Protein AF-A0A397HKH3-F1 (afdb_monomer)

Nearest PDB structures (foldseek):
  7vpn-assembly2_B  TM=7.985E-01  e=5.272E-09  Coprinopsis cinerea okayama7#130
  8jkk-assembly3_G  TM=8.071E-01  e=1.211E-08  Coprinopsis cinerea okayama7#130
  7vpn-assembly1_A  TM=7.657E-01  e=7.991E-09  Coprinopsis cinerea okayama7#130
  7w5p-assembly1_H  TM=8.106E-01  e=3.974E-08  Coprinopsis cinerea
  8jkk-assembly4_J  TM=7.998E-01  e=6.024E-08  Coprinopsis cinerea okayama7#130

pLDDT: mean 76.97, std 22.95, range [31.47, 98.31]

Secondary structure (DSSP, 8-state):
---GGG--HHHHHHSEEEEEEE-SSSSS-EE-TTTTTTT-GGGHHHHHHHHHHHHHHHHHHHHHHHHH-HHHHHHHHT----TTS--TTTT-SEEEEEES--PPSB--TTB-TTS-EEEEEEEE-SB--EEEGGGTEEE---TT--EEE-TTTS-BEEPPBSSS-EEEEEEEE-BGGGS---S--------THHHHHHHGGGTTTTSS-----S--GGG-------TTHHHHHHHTT--

Solvent-accessible surface area (backbone atoms only — not comparable to full-atom values): 14105 Å² total; per-residue (Å²): 142,82,64,75,80,74,55,52,76,53,35,77,74,63,33,37,46,55,36,31,40,43,52,89,91,44,99,58,52,37,53,26,58,58,61,66,21,71,88,34,75,86,42,33,66,58,45,54,51,49,48,60,66,40,30,67,57,26,52,54,53,46,47,51,37,40,77,77,36,46,71,54,35,52,55,36,58,66,60,79,59,66,91,66,35,72,61,61,41,65,48,37,48,26,38,37,43,35,48,70,62,70,44,68,80,43,56,44,74,60,35,24,76,88,45,62,29,40,38,34,38,36,69,55,66,42,60,40,30,39,36,28,74,91,71,76,42,76,43,85,59,46,62,89,44,77,52,73,44,42,42,38,80,42,47,32,30,38,42,63,61,79,48,98,47,49,39,36,34,42,34,38,38,51,50,38,73,78,74,63,68,92,72,84,76,89,86,75,92,62,78,64,67,66,64,48,65,76,57,49,88,55,77,71,83,62,87,66,75,79,81,78,87,63,92,59,72,89,79,51,82,74,76,76,81,60,78,65,54,66,64,51,59,62,57,71,74,76,112

Mean predicted aligned error: 12.85 Å

Radius of gyration: 21.3 Å; Cα contacts (8 Å, |Δi|>4): 339; chains: 1; bounding box: 45×38×84 Å

Organism: NCBI:txid1348612

Foldseek 3Di:
DDDVLQADPCCVPFQKDKFFWDPVPHPAIATDCLLVVVSHPVNNVVSVVVLQVCLVVLVVVLVVCCVPPVVLSVVLQPQDRDPRIDDSNRSFRMKMKGKQGFDDWDAPQQFAQPAKKKKAKDWDFAFFWKDFVVVRDTHDHDHPDIDIDRSHPTGITTDHTPDPIIIMMMIGTDGNSSVDPVPDDDDDPPPPPPVCVVVVVCVPVPPDPDCPVDDDPVNDPPPPPCVVVVVVVVVVVPD

Structure (mmCIF, N/CA/C/O backbone):
data_AF-A0A397HKH3-F1
#
_entry.id   AF-A0A397HKH3-F1
#
loop_
_atom_site.group_PDB
_atom_site.id
_atom_site.type_symbol
_atom_site.label_atom_id
_atom_site.label_alt_id
_atom_site.label_comp_id
_atom_site.label_asym_id
_atom_site.label_entity_id
_atom_site.label_seq_id
_atom_site.pdbx_PDB_ins_code
_atom_site.Cartn_x
_atom_site.Cartn_y
_atom_site.Cartn_z
_atom_site.occupancy
_atom_site.B_iso_or_equiv
_atom_site.auth_seq_id
_atom_site.auth_comp_id
_atom_site.auth_asym_id
_atom_site.auth_atom_id
_atom_site.pdbx_PDB_model_num
ATOM 1 N N . MET A 1 1 ? 9.584 -2.979 22.340 1.00 41.03 1 MET A N 1
ATOM 2 C CA . MET A 1 1 ? 10.533 -2.872 21.207 1.00 41.03 1 MET A CA 1
ATOM 3 C C . MET A 1 1 ? 10.560 -1.430 20.714 1.00 41.03 1 MET A C 1
ATOM 5 O O . MET A 1 1 ? 9.647 -1.009 20.023 1.00 41.03 1 MET A O 1
ATOM 9 N N . SER A 1 2 ? 11.543 -0.635 21.134 1.00 47.00 2 SER A N 1
ATOM 10 C CA . SER A 1 2 ? 11.693 0.765 20.710 1.00 47.00 2 SER A CA 1
ATOM 11 C C . SER A 1 2 ? 13.180 1.090 20.627 1.00 47.00 2 SER A C 1
ATOM 13 O O . SER A 1 2 ? 13.694 1.894 21.404 1.00 47.00 2 SER A O 1
ATOM 15 N N . ASP A 1 3 ? 13.882 0.440 19.705 1.00 57.44 3 ASP A N 1
ATOM 16 C CA . ASP A 1 3 ? 15.218 0.902 19.365 1.00 57.44 3 ASP A CA 1
ATOM 17 C C . ASP A 1 3 ? 15.083 2.046 18.355 1.00 57.44 3 ASP A C 1
ATOM 19 O O . ASP A 1 3 ? 14.600 1.856 17.235 1.00 57.44 3 ASP A O 1
ATOM 23 N N . LYS A 1 4 ? 15.442 3.266 18.771 1.00 60.66 4 LYS A N 1
ATOM 24 C CA . LYS A 1 4 ? 15.411 4.448 17.893 1.00 60.66 4 LYS A CA 1
ATOM 25 C C . LYS A 1 4 ? 16.298 4.246 16.660 1.00 60.66 4 LYS A C 1
ATOM 27 O O . LYS A 1 4 ? 16.041 4.881 15.643 1.00 60.66 4 LYS A O 1
ATOM 32 N N . ALA A 1 5 ? 17.282 3.346 16.732 1.00 61.53 5 ALA A N 1
ATOM 33 C CA . ALA A 1 5 ? 18.167 3.018 15.622 1.00 61.53 5 ALA A CA 1
ATOM 34 C C . ALA A 1 5 ? 17.450 2.352 14.432 1.00 61.53 5 ALA A C 1
ATOM 36 O O . ALA A 1 5 ? 17.982 2.367 13.326 1.00 61.53 5 ALA A O 1
ATOM 37 N N . HIS A 1 6 ? 16.266 1.766 14.636 1.00 66.62 6 HIS A N 1
ATOM 38 C CA . HIS A 1 6 ? 15.537 1.009 13.608 1.00 66.62 6 HIS A CA 1
ATOM 39 C C . HIS A 1 6 ? 14.470 1.835 12.874 1.00 66.62 6 HIS A C 1
ATOM 41 O O . HIS A 1 6 ? 13.759 1.304 12.031 1.00 66.62 6 HIS A O 1
ATOM 47 N N . LYS A 1 7 ? 14.308 3.118 13.217 1.00 68.25 7 LYS A N 1
ATOM 48 C CA . LYS A 1 7 ? 13.280 3.986 12.634 1.00 68.25 7 LYS A CA 1
ATOM 49 C C . LYS A 1 7 ? 13.902 4.881 11.571 1.00 68.25 7 LYS A C 1
ATOM 51 O O . LYS A 1 7 ? 14.828 5.642 11.860 1.00 68.25 7 LYS A O 1
ATOM 56 N N . SER A 1 8 ? 13.353 4.846 10.360 1.00 66.56 8 SER A N 1
ATOM 57 C CA . SER A 1 8 ? 13.700 5.825 9.329 1.00 66.56 8 SER A CA 1
ATOM 58 C C . SER A 1 8 ? 13.289 7.250 9.751 1.00 66.56 8 SER A C 1
ATOM 60 O O . SER A 1 8 ? 12.410 7.452 10.595 1.00 66.56 8 SER A O 1
ATOM 62 N N . LYS A 1 9 ? 13.904 8.281 9.151 1.00 67.06 9 LYS A N 1
ATOM 63 C CA . LYS A 1 9 ? 13.493 9.683 9.383 1.00 67.06 9 LYS A CA 1
ATOM 64 C C . LYS A 1 9 ? 12.017 9.908 9.024 1.00 67.06 9 LYS A C 1
ATOM 66 O O . LYS A 1 9 ? 11.336 10.671 9.707 1.00 67.06 9 LYS A O 1
ATOM 71 N N . ASP A 1 10 ? 11.533 9.207 8.000 1.00 63.00 10 ASP A N 1
ATOM 72 C CA . ASP A 1 10 ? 10.143 9.263 7.549 1.00 63.00 10 ASP A CA 1
ATOM 73 C C . ASP A 1 10 ? 9.189 8.596 8.544 1.00 63.00 10 ASP A C 1
ATOM 75 O O . ASP A 1 10 ? 8.136 9.167 8.836 1.00 63.00 10 ASP A O 1
ATOM 79 N N . PHE A 1 11 ? 9.586 7.479 9.169 1.00 70.62 11 PHE A N 1
ATOM 80 C CA . PHE A 1 11 ? 8.824 6.877 10.266 1.00 70.62 11 PHE A CA 1
ATOM 81 C C . PHE A 1 11 ? 8.615 7.875 11.412 1.00 70.62 11 PHE A C 1
ATOM 83 O O . PHE A 1 11 ? 7.504 8.023 11.921 1.00 70.62 11 PHE A O 1
ATOM 90 N N . CYS A 1 12 ? 9.670 8.594 11.803 1.00 61.47 12 CYS A N 1
ATOM 91 C CA . CYS A 1 12 ? 9.608 9.566 12.897 1.00 61.47 12 CYS A CA 1
ATOM 92 C C . CYS A 1 12 ? 8.689 10.760 12.604 1.00 61.47 12 CYS A C 1
ATOM 94 O O . CYS A 1 12 ? 8.221 11.397 13.544 1.00 61.47 12 CYS A O 1
ATOM 96 N N . LYS A 1 13 ? 8.443 11.075 11.327 1.00 65.94 13 LYS A N 1
ATOM 97 C CA . LYS A 1 13 ? 7.628 12.224 10.919 1.00 65.94 13 LYS A CA 1
ATOM 98 C C . LYS A 1 13 ? 6.187 11.846 10.585 1.00 65.94 13 LYS A C 1
ATOM 100 O O . LYS A 1 13 ? 5.275 12.595 10.914 1.00 65.94 13 LYS A O 1
ATOM 105 N N . ASN A 1 14 ? 5.999 10.711 9.918 1.00 75.12 14 ASN A N 1
ATOM 106 C CA . ASN A 1 14 ? 4.746 10.368 9.246 1.00 75.12 14 ASN A CA 1
ATOM 107 C C . ASN A 1 14 ? 4.202 8.987 9.645 1.00 75.12 14 ASN A C 1
ATOM 109 O O . ASN A 1 14 ? 3.158 8.589 9.139 1.00 75.12 14 ASN A O 1
ATOM 113 N N . SER A 1 15 ? 4.910 8.235 10.497 1.00 85.69 15 SER A N 1
ATOM 114 C CA . SER A 1 15 ? 4.524 6.876 10.910 1.00 85.69 15 SER A CA 1
ATOM 115 C C . SER A 1 15 ? 4.242 5.931 9.731 1.00 85.69 15 SER A C 1
ATOM 117 O O . SER A 1 15 ? 3.385 5.051 9.811 1.00 85.69 15 SER A O 1
ATOM 119 N N . VAL A 1 16 ? 4.978 6.113 8.633 1.00 90.19 16 VAL A N 1
ATOM 120 C CA . VAL A 1 16 ? 4.906 5.297 7.418 1.00 90.19 16 VAL A CA 1
ATOM 121 C C . VAL A 1 16 ? 6.305 4.948 6.936 1.00 90.19 16 VAL A C 1
ATOM 123 O O . VAL A 1 16 ? 7.236 5.748 7.041 1.00 90.19 16 VAL A O 1
ATOM 126 N N . GLU A 1 17 ? 6.433 3.749 6.382 1.00 91.75 17 GLU A N 1
ATOM 127 C CA . GLU A 1 17 ? 7.637 3.272 5.721 1.00 91.75 17 GLU A CA 1
ATOM 128 C C . GLU A 1 17 ? 7.331 2.754 4.320 1.00 91.75 17 GLU A C 1
ATOM 130 O O . GLU A 1 17 ? 6.350 2.050 4.100 1.00 91.75 17 GLU A O 1
ATOM 135 N N . HIS A 1 18 ? 8.187 3.103 3.363 1.00 93.06 18 HIS A N 1
ATOM 136 C CA . HIS A 1 18 ? 7.968 2.850 1.942 1.00 93.06 18 HIS A CA 1
ATOM 137 C C . HIS A 1 18 ? 8.995 1.865 1.397 1.00 93.06 18 HIS A C 1
ATOM 139 O O . HIS A 1 18 ? 10.194 2.154 1.414 1.00 93.06 18 HIS A O 1
ATOM 145 N N . PHE A 1 19 ? 8.542 0.737 0.854 1.00 93.88 19 PHE A N 1
ATOM 146 C CA . PHE A 1 19 ? 9.406 -0.325 0.336 1.00 93.88 19 PHE A CA 1
ATOM 147 C C . PHE A 1 19 ? 9.154 -0.591 -1.152 1.00 93.88 19 PHE A C 1
ATOM 149 O O . PHE A 1 19 ? 8.065 -0.342 -1.664 1.00 93.88 19 PHE A O 1
ATOM 156 N N . GLY A 1 20 ? 10.162 -1.123 -1.842 1.00 93.00 20 GLY A N 1
ATOM 157 C CA . GLY A 1 20 ? 10.123 -1.491 -3.251 1.00 93.00 20 GLY A CA 1
ATOM 158 C C . GLY A 1 20 ? 10.802 -0.497 -4.196 1.00 93.00 20 GLY A C 1
ATOM 159 O O . GLY A 1 20 ? 11.718 0.242 -3.819 1.00 93.00 20 GLY A O 1
ATOM 160 N N . ALA A 1 21 ? 10.361 -0.532 -5.451 1.00 92.12 21 ALA A N 1
ATOM 161 C CA . ALA A 1 21 ? 10.914 0.221 -6.568 1.00 92.12 21 ALA A CA 1
ATOM 162 C C . ALA A 1 21 ? 10.114 1.502 -6.825 1.00 92.12 21 ALA A C 1
ATOM 164 O O . ALA A 1 21 ? 8.904 1.454 -7.008 1.00 92.12 21 ALA A O 1
ATOM 165 N N . TYR A 1 22 ? 10.787 2.643 -6.935 1.00 89.94 22 TYR A N 1
ATOM 166 C CA . TYR A 1 22 ? 10.189 3.940 -7.253 1.00 89.94 22 TYR A CA 1
ATOM 167 C C . TYR A 1 22 ? 10.808 4.515 -8.528 1.00 89.94 22 TYR A C 1
ATOM 169 O O . TYR A 1 22 ? 11.935 4.195 -8.877 1.00 89.94 22 TYR A O 1
ATOM 177 N N . ARG A 1 23 ? 10.087 5.397 -9.226 1.00 86.31 23 ARG A N 1
ATOM 178 C CA . ARG A 1 23 ? 10.585 6.111 -10.424 1.00 86.31 23 ARG A CA 1
ATOM 179 C C . ARG A 1 23 ? 10.283 7.615 -10.378 1.00 86.31 23 ARG A C 1
ATOM 181 O O . ARG A 1 23 ? 10.334 8.310 -11.377 1.00 86.31 23 ARG A O 1
ATOM 188 N N . ARG A 1 24 ? 9.912 8.146 -9.208 1.00 77.19 24 ARG A N 1
ATOM 189 C CA . ARG A 1 24 ? 9.334 9.498 -9.094 1.00 77.19 24 ARG A CA 1
ATOM 190 C C . ARG A 1 24 ? 10.302 10.624 -9.476 1.00 77.19 24 ARG A C 1
ATOM 192 O O . ARG A 1 24 ? 9.858 11.634 -10.008 1.00 77.19 24 ARG A O 1
ATOM 199 N N . PHE A 1 25 ? 11.587 10.470 -9.169 1.00 75.44 25 PHE A N 1
ATOM 200 C CA . PHE A 1 25 ? 12.582 11.544 -9.287 1.00 75.44 25 PHE A CA 1
ATOM 201 C C . PHE A 1 25 ? 13.638 11.291 -10.366 1.00 75.44 25 PHE A C 1
ATOM 203 O O . PHE A 1 25 ? 14.535 12.108 -10.552 1.00 75.44 25 PHE A O 1
ATOM 210 N N . THR A 1 26 ? 13.560 10.159 -11.062 1.00 73.56 26 THR A N 1
ATOM 211 C CA . THR A 1 26 ? 14.605 9.680 -11.969 1.00 73.56 26 THR A CA 1
ATOM 212 C C . THR A 1 26 ? 13.977 9.007 -13.184 1.00 73.56 26 THR A C 1
ATOM 214 O O . THR A 1 26 ? 12.907 8.407 -13.102 1.00 73.56 26 THR A O 1
ATOM 217 N N . SER A 1 27 ? 14.663 9.066 -14.327 1.00 73.19 27 SER A N 1
ATOM 218 C CA . SER A 1 27 ? 14.241 8.361 -15.546 1.00 73.19 27 SER A CA 1
ATOM 219 C C . SER A 1 27 ? 14.263 6.837 -15.378 1.00 73.19 27 SER A C 1
ATOM 221 O O . SER A 1 27 ? 13.439 6.139 -15.977 1.00 73.19 27 SER A O 1
ATOM 223 N N . LEU A 1 28 ? 15.166 6.336 -14.529 1.00 80.12 28 LEU A N 1
ATOM 224 C CA . LEU A 1 28 ? 15.329 4.925 -14.191 1.00 80.12 28 LEU A CA 1
ATOM 225 C C . LEU A 1 28 ? 14.688 4.595 -12.836 1.00 80.12 28 LEU A C 1
ATOM 227 O O . LEU A 1 28 ? 14.798 5.403 -11.914 1.00 80.12 28 LEU A O 1
ATOM 231 N N . PRO A 1 29 ? 14.058 3.420 -12.674 1.00 85.44 29 PRO A N 1
ATOM 232 C CA . PRO A 1 29 ? 13.613 2.950 -11.368 1.00 85.44 29 PRO A CA 1
ATOM 233 C C . PRO A 1 29 ? 14.770 2.827 -10.364 1.00 85.44 29 PRO A C 1
ATOM 235 O O . PRO A 1 29 ? 15.875 2.426 -10.725 1.00 85.44 29 PRO A O 1
ATOM 238 N N . TYR A 1 30 ? 14.502 3.142 -9.100 1.00 86.94 30 TYR A N 1
ATOM 239 C CA . TYR A 1 30 ? 15.434 3.036 -7.981 1.00 86.94 30 TYR A CA 1
ATOM 240 C C . TYR A 1 30 ? 14.781 2.335 -6.789 1.00 86.94 30 TYR A C 1
ATOM 242 O O . TYR A 1 30 ? 13.566 2.389 -6.592 1.00 86.94 30 TYR A O 1
ATOM 250 N N . THR A 1 31 ? 15.602 1.687 -5.970 1.00 90.31 31 THR A N 1
ATOM 251 C CA . THR A 1 31 ? 15.166 1.047 -4.725 1.00 90.31 31 THR A CA 1
ATOM 252 C C . THR A 1 31 ? 14.953 2.100 -3.636 1.00 90.31 31 THR A C 1
ATOM 254 O O . THR A 1 31 ? 15.778 3.001 -3.479 1.00 90.31 31 THR A O 1
ATOM 257 N N . SER A 1 32 ? 13.858 2.011 -2.873 1.00 90.38 32 SER A N 1
ATOM 258 C CA . SER A 1 32 ? 13.601 2.953 -1.778 1.00 90.38 32 SER A CA 1
ATOM 259 C C . SER A 1 32 ? 14.681 2.884 -0.688 1.00 90.38 32 SER A C 1
ATOM 261 O O . SER A 1 32 ? 15.272 1.830 -0.441 1.00 90.38 32 SER A O 1
ATOM 263 N N . ALA A 1 33 ? 14.897 3.996 0.020 1.00 89.75 33 ALA A N 1
ATOM 264 C CA . ALA A 1 33 ? 15.860 4.068 1.123 1.00 89.75 33 ALA A CA 1
ATOM 265 C C . ALA A 1 33 ? 15.576 3.035 2.231 1.00 89.75 33 ALA A C 1
ATOM 267 O O . ALA A 1 33 ? 16.511 2.473 2.804 1.00 89.75 33 ALA A O 1
ATOM 268 N N . ASN A 1 34 ? 14.298 2.748 2.507 1.00 90.50 34 ASN A N 1
ATOM 269 C CA . ASN A 1 34 ? 13.915 1.768 3.525 1.00 90.50 34 ASN A CA 1
ATOM 270 C C . ASN A 1 34 ? 14.207 0.341 3.052 1.00 90.50 34 ASN A C 1
ATOM 272 O O . ASN A 1 34 ? 14.739 -0.443 3.824 1.00 90.50 34 ASN A O 1
ATOM 276 N N . THR A 1 35 ? 13.962 0.030 1.774 1.00 91.12 35 THR A N 1
ATOM 277 C CA . THR A 1 35 ? 14.310 -1.280 1.186 1.00 91.12 35 THR A CA 1
ATOM 278 C C . THR A 1 35 ? 15.813 -1.509 1.170 1.00 91.12 35 THR A C 1
ATOM 280 O O . THR A 1 35 ? 16.276 -2.597 1.481 1.00 91.12 35 THR A O 1
ATOM 283 N N . ALA A 1 36 ? 16.592 -0.481 0.831 1.00 89.62 36 ALA A N 1
ATOM 284 C CA . ALA A 1 36 ? 18.049 -0.565 0.829 1.00 89.62 36 ALA A CA 1
ATOM 285 C C . ALA A 1 36 ? 18.659 -0.527 2.244 1.00 89.62 36 ALA A C 1
ATOM 287 O O . ALA A 1 36 ? 19.875 -0.657 2.382 1.00 89.62 36 ALA A O 1
ATOM 288 N N . SER A 1 37 ? 17.849 -0.288 3.285 1.00 87.31 37 SER A N 1
ATOM 289 C CA . SER A 1 37 ? 18.305 0.022 4.645 1.00 87.31 37 SER A CA 1
ATOM 290 C C . SER A 1 37 ? 19.396 1.104 4.674 1.00 87.31 37 SER A C 1
ATOM 292 O O . SER A 1 37 ? 20.310 1.077 5.499 1.00 87.31 37 SER A O 1
ATOM 294 N N . SER A 1 38 ? 19.325 2.083 3.762 1.00 82.25 38 SER A N 1
ATOM 295 C CA . SER A 1 38 ? 20.422 3.035 3.522 1.00 82.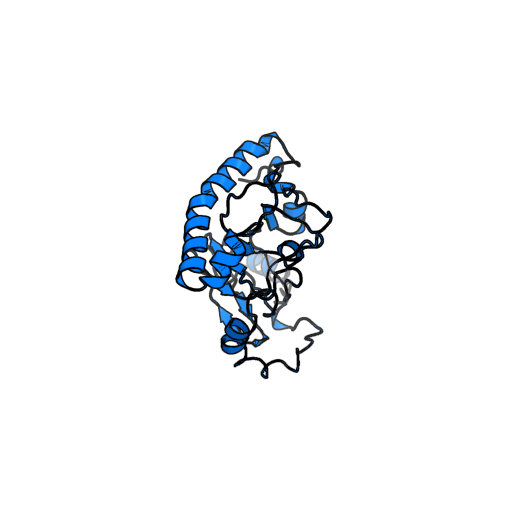25 38 SER A CA 1
ATOM 296 C C . SER A 1 38 ? 20.664 3.991 4.692 1.00 82.25 38 SER A C 1
ATOM 298 O O . SER A 1 38 ? 21.696 4.651 4.755 1.00 82.25 38 SER A O 1
ATOM 300 N N . HIS A 1 39 ? 19.708 4.082 5.616 1.00 77.50 39 HIS A N 1
ATOM 301 C CA . HIS A 1 39 ? 19.797 4.901 6.819 1.00 77.50 39 HIS A CA 1
ATOM 302 C C . HIS A 1 39 ? 20.502 4.185 7.984 1.00 77.50 39 HIS A C 1
ATOM 304 O O . HIS A 1 39 ? 20.975 4.862 8.895 1.00 77.50 39 HIS A O 1
ATOM 310 N N . ASN A 1 40 ? 20.572 2.847 7.973 1.00 82.25 40 ASN A N 1
ATOM 311 C CA . ASN A 1 40 ? 21.249 2.054 8.998 1.00 82.25 40 ASN A CA 1
ATOM 312 C C . ASN A 1 40 ? 21.621 0.658 8.460 1.00 82.25 40 ASN A C 1
ATOM 314 O O . ASN A 1 40 ? 20.762 -0.207 8.297 1.00 82.25 40 ASN A O 1
ATOM 318 N N . LEU A 1 41 ? 22.915 0.407 8.240 1.00 83.31 41 LEU A N 1
ATOM 319 C CA . LEU A 1 41 ? 23.398 -0.888 7.745 1.00 83.31 41 LEU A CA 1
ATOM 320 C C . LEU A 1 41 ? 23.179 -2.036 8.741 1.00 83.31 41 LEU A C 1
ATOM 322 O O . LEU A 1 41 ? 22.914 -3.156 8.313 1.00 83.31 41 LEU A O 1
ATOM 326 N N . ASN A 1 42 ? 23.208 -1.768 10.050 1.00 85.94 42 ASN A N 1
ATOM 327 C CA . ASN A 1 42 ? 22.931 -2.787 11.070 1.00 85.94 42 ASN A CA 1
ATOM 328 C C . ASN A 1 42 ? 21.455 -3.211 11.065 1.00 85.94 42 ASN A C 1
ATOM 330 O O . ASN A 1 42 ? 21.128 -4.316 11.486 1.00 85.94 42 ASN A O 1
ATOM 334 N N . HIS A 1 43 ? 20.567 -2.353 10.552 1.00 85.56 43 HIS A N 1
ATOM 335 C CA . HIS A 1 43 ? 19.142 -2.644 10.411 1.00 85.56 43 HIS A CA 1
ATOM 336 C C . HIS A 1 43 ? 18.821 -3.494 9.167 1.00 85.56 43 HIS A C 1
ATOM 338 O O . HIS A 1 43 ? 17.705 -3.996 9.028 1.00 85.56 43 HIS A O 1
ATOM 344 N N . ARG A 1 44 ? 19.801 -3.719 8.279 1.00 89.50 44 ARG A N 1
ATOM 345 C CA . ARG A 1 44 ? 19.593 -4.426 7.010 1.00 89.50 44 ARG A CA 1
ATOM 346 C C . ARG A 1 44 ? 19.031 -5.831 7.198 1.00 89.50 44 ARG A C 1
ATOM 348 O O . ARG A 1 44 ? 18.104 -6.198 6.492 1.00 89.50 44 ARG A O 1
ATOM 355 N N . SER A 1 45 ? 19.519 -6.584 8.183 1.00 90.94 45 SER A N 1
ATOM 356 C CA . SER A 1 45 ? 19.000 -7.928 8.471 1.00 90.94 45 SER A CA 1
ATOM 357 C C . SER A 1 45 ? 17.527 -7.909 8.894 1.00 90.94 45 SER A C 1
ATOM 359 O O . SER A 1 45 ? 16.767 -8.798 8.520 1.00 90.94 45 SER A O 1
ATOM 361 N N . CYS A 1 46 ? 17.089 -6.882 9.630 1.00 90.81 46 CYS A N 1
ATOM 362 C CA . CYS A 1 46 ? 15.684 -6.701 9.986 1.00 90.81 46 CYS A CA 1
ATOM 363 C C . CYS A 1 46 ? 14.827 -6.403 8.751 1.00 90.81 46 CYS A C 1
ATOM 365 O O . CYS A 1 46 ? 13.760 -6.996 8.605 1.00 90.81 46 CYS A O 1
ATOM 367 N N . VAL A 1 47 ? 15.302 -5.523 7.863 1.00 91.50 47 VAL A N 1
ATOM 368 C CA . VAL A 1 47 ? 14.623 -5.208 6.597 1.00 91.50 47 VAL A CA 1
ATOM 369 C C . VAL A 1 47 ? 14.536 -6.448 5.710 1.00 91.50 47 VAL A C 1
ATOM 371 O O . VAL A 1 47 ? 13.452 -6.774 5.238 1.00 91.50 47 VAL A O 1
ATOM 374 N N . ASP A 1 48 ? 15.633 -7.183 5.536 1.00 92.88 48 ASP A N 1
ATOM 375 C CA . ASP A 1 48 ? 15.665 -8.404 4.727 1.00 92.88 48 ASP A CA 1
ATOM 376 C C . ASP A 1 48 ? 14.685 -9.455 5.283 1.00 92.88 48 ASP A C 1
ATOM 378 O O . ASP A 1 48 ? 13.897 -10.037 4.535 1.00 92.88 48 ASP A O 1
ATOM 382 N N . ASN A 1 49 ? 14.649 -9.641 6.608 1.00 94.50 49 ASN A N 1
ATOM 383 C CA . ASN A 1 49 ? 13.692 -10.535 7.266 1.00 94.50 49 ASN A CA 1
ATOM 384 C C . ASN A 1 49 ? 12.239 -10.087 7.075 1.00 94.50 49 ASN A C 1
ATOM 386 O O . ASN A 1 49 ? 11.371 -10.928 6.831 1.00 94.50 49 ASN A O 1
ATOM 390 N N . LEU A 1 50 ? 11.962 -8.782 7.157 1.00 93.69 50 LEU A N 1
ATOM 391 C CA . LEU A 1 50 ? 10.639 -8.226 6.883 1.00 93.69 50 LEU A CA 1
ATOM 392 C C . LEU A 1 50 ? 10.224 -8.504 5.434 1.00 93.69 50 LEU A C 1
ATOM 394 O O . LEU A 1 50 ? 9.159 -9.071 5.209 1.00 93.69 50 LEU A O 1
ATOM 398 N N . LEU A 1 51 ? 11.069 -8.163 4.458 1.00 94.44 51 LEU A N 1
ATOM 399 C CA . LEU A 1 51 ? 10.783 -8.371 3.036 1.00 94.44 51 LEU A CA 1
ATOM 400 C C . LEU A 1 51 ? 10.541 -9.850 2.719 1.00 94.44 51 LEU A C 1
ATOM 402 O O . LEU A 1 51 ? 9.565 -10.169 2.043 1.00 94.44 51 LEU A O 1
ATOM 406 N N . ASN A 1 52 ? 11.360 -10.752 3.268 1.00 94.88 52 ASN A N 1
ATOM 407 C CA . ASN A 1 52 ? 11.175 -12.197 3.124 1.00 94.88 52 ASN A CA 1
ATOM 408 C C . ASN A 1 52 ? 9.855 -12.673 3.750 1.00 94.88 52 ASN A C 1
ATOM 410 O O . ASN A 1 52 ? 9.131 -13.465 3.147 1.00 94.88 52 ASN A O 1
ATOM 414 N N . SER A 1 53 ? 9.497 -12.149 4.924 1.00 94.31 53 SER A N 1
ATOM 415 C CA . SER A 1 53 ? 8.242 -12.487 5.613 1.00 94.31 53 SER A CA 1
ATOM 416 C C . SER A 1 53 ? 7.000 -11.960 4.888 1.00 94.31 53 SER A C 1
ATOM 418 O O . SER A 1 53 ? 5.905 -12.488 5.072 1.00 94.31 53 SER A O 1
ATOM 420 N N . LEU A 1 54 ? 7.151 -10.937 4.043 1.00 95.12 54 LEU A N 1
ATOM 421 C CA . LEU A 1 54 ? 6.071 -10.377 3.233 1.00 95.12 54 LEU A CA 1
ATOM 422 C C . LEU A 1 54 ? 5.825 -11.145 1.932 1.00 95.12 54 LEU A C 1
ATOM 424 O O . LEU A 1 54 ? 4.760 -10.973 1.337 1.00 95.12 54 LEU A O 1
ATOM 428 N N . VAL A 1 55 ? 6.747 -12.009 1.494 1.00 95.81 55 VAL A N 1
ATOM 429 C CA . VAL A 1 55 ? 6.592 -12.785 0.251 1.00 95.81 55 VAL A CA 1
ATOM 430 C C . VAL A 1 55 ? 5.330 -13.664 0.271 1.00 95.81 55 VAL A C 1
ATOM 432 O O . VAL A 1 55 ? 4.546 -13.572 -0.676 1.00 95.81 55 VAL A O 1
ATOM 435 N N . PRO A 1 56 ? 5.036 -14.465 1.320 1.00 95.56 56 PRO A N 1
ATOM 436 C CA . PRO A 1 56 ? 3.812 -15.268 1.353 1.00 95.56 56 PRO A CA 1
ATOM 437 C C . PRO A 1 56 ? 2.538 -14.419 1.281 1.00 95.56 56 PRO A C 1
ATOM 439 O O . PRO A 1 56 ? 1.621 -14.750 0.532 1.00 95.56 56 PRO A O 1
ATOM 442 N N . LEU A 1 57 ? 2.492 -13.297 2.007 1.00 94.31 57 LEU A N 1
ATOM 443 C CA . LEU A 1 57 ? 1.357 -12.372 1.971 1.00 94.31 57 LEU A CA 1
ATOM 444 C C . LEU A 1 57 ? 1.186 -11.756 0.578 1.00 94.31 57 LEU A C 1
ATOM 446 O O . LEU A 1 57 ? 0.077 -11.709 0.051 1.00 94.31 57 LEU A O 1
ATOM 450 N N . SER A 1 58 ? 2.295 -11.350 -0.039 1.00 96.56 58 SER A N 1
ATOM 451 C CA . SER A 1 58 ? 2.321 -10.809 -1.397 1.00 96.56 58 SER A CA 1
ATOM 452 C C . SER A 1 58 ? 1.790 -11.826 -2.405 1.00 96.56 58 SER A C 1
ATOM 454 O O . SER A 1 58 ? 1.010 -11.472 -3.281 1.00 96.56 58 SER A O 1
ATOM 456 N N . ASN A 1 59 ? 2.133 -13.107 -2.257 1.00 96.25 59 ASN A N 1
ATOM 457 C CA . ASN A 1 59 ? 1.609 -14.168 -3.118 1.00 96.25 59 ASN A CA 1
ATOM 458 C C . ASN A 1 59 ? 0.082 -14.298 -3.018 1.00 96.25 59 ASN A C 1
ATOM 460 O O . ASN A 1 59 ? -0.573 -14.448 -4.050 1.00 96.25 59 ASN A O 1
ATOM 464 N N . TYR A 1 60 ? -0.500 -14.176 -1.820 1.00 95.56 60 TYR A N 1
ATOM 465 C CA . TYR A 1 60 ? -1.959 -14.165 -1.654 1.00 95.56 60 TYR A CA 1
ATOM 466 C C . TYR A 1 60 ? -2.616 -12.948 -2.310 1.00 95.56 60 TYR A C 1
ATOM 468 O O . TYR A 1 60 ? -3.623 -13.101 -3.000 1.00 95.56 60 TYR A O 1
ATOM 476 N N . VAL A 1 61 ? -2.037 -11.754 -2.153 1.00 96.31 61 VAL A N 1
ATOM 477 C CA . VAL A 1 61 ? -2.533 -10.532 -2.814 1.00 96.31 61 VAL A CA 1
ATOM 478 C C . VAL A 1 61 ? -2.457 -10.670 -4.332 1.00 96.31 61 VAL A C 1
ATOM 480 O O . VAL A 1 61 ? -3.414 -10.365 -5.041 1.00 96.31 61 VAL A O 1
ATOM 483 N N . ASN A 1 62 ? -1.343 -11.187 -4.843 1.00 96.75 62 ASN A N 1
ATOM 484 C CA . ASN A 1 62 ? -1.138 -11.392 -6.271 1.00 96.75 62 ASN A CA 1
ATOM 485 C C . ASN A 1 62 ? -2.130 -12.408 -6.833 1.00 96.75 62 ASN A C 1
ATOM 487 O O . ASN A 1 62 ? -2.674 -12.180 -7.910 1.00 96.75 62 ASN A O 1
ATOM 491 N N . LYS A 1 63 ? -2.406 -13.488 -6.092 1.00 96.44 63 LYS A N 1
ATOM 492 C CA . LYS A 1 63 ? -3.436 -14.466 -6.448 1.00 96.44 63 LYS A CA 1
ATOM 493 C C . LYS A 1 63 ? -4.835 -13.849 -6.436 1.00 96.44 63 LYS A C 1
ATOM 495 O O . LYS A 1 63 ? -5.585 -14.068 -7.376 1.00 96.44 63 LYS A O 1
ATOM 500 N N . PHE A 1 64 ? -5.168 -13.029 -5.441 1.00 95.25 64 PHE A N 1
ATOM 501 C CA . PHE A 1 64 ? -6.430 -12.285 -5.429 1.00 95.25 64 PHE A CA 1
ATOM 502 C C . PHE A 1 64 ? -6.576 -11.405 -6.684 1.00 95.25 64 PHE A C 1
ATOM 504 O O . PHE A 1 64 ? -7.590 -11.467 -7.374 1.00 95.25 64 PHE A O 1
ATOM 511 N N . ILE A 1 65 ? -5.545 -10.636 -7.045 1.00 95.75 65 ILE A N 1
ATOM 512 C CA . ILE A 1 65 ? -5.573 -9.822 -8.268 1.00 95.75 65 ILE A CA 1
ATOM 513 C C . ILE A 1 65 ? -5.640 -10.699 -9.526 1.00 95.75 65 ILE A C 1
ATOM 515 O O . ILE A 1 65 ? -6.337 -10.344 -10.468 1.00 95.75 65 ILE A O 1
ATOM 519 N N . GLN A 1 66 ? -4.982 -11.858 -9.547 1.00 96.25 66 GLN A N 1
ATOM 520 C CA . GLN A 1 66 ? -5.072 -12.809 -10.656 1.00 96.25 66 GLN A CA 1
ATOM 521 C C . GLN A 1 66 ? -6.491 -13.355 -10.843 1.00 96.25 66 GLN A C 1
ATOM 523 O O . GLN A 1 66 ? -6.999 -13.348 -11.963 1.00 96.25 66 GLN A O 1
ATOM 528 N N . ASP A 1 67 ? -7.114 -13.811 -9.757 1.00 95.56 67 ASP A N 1
ATOM 529 C CA . ASP A 1 67 ? -8.399 -14.508 -9.779 1.00 95.56 67 ASP A CA 1
ATOM 530 C C . ASP A 1 67 ? -9.559 -13.550 -10.116 1.00 95.56 67 ASP A C 1
ATOM 532 O O . ASP A 1 67 ? -10.478 -13.933 -10.837 1.00 95.56 67 ASP A O 1
ATOM 536 N N . TYR A 1 68 ? -9.509 -12.295 -9.642 1.00 94.25 68 TYR A N 1
ATOM 537 C CA . TYR A 1 68 ? -10.605 -11.324 -9.804 1.00 94.25 68 TYR A CA 1
ATOM 538 C C . TYR A 1 68 ? -10.327 -10.210 -10.826 1.00 94.25 68 TYR A C 1
ATOM 540 O O . TYR A 1 68 ? -11.262 -9.613 -11.356 1.00 94.25 68 TYR A O 1
ATOM 548 N N . TYR A 1 69 ? -9.057 -9.927 -11.131 1.00 93.56 69 TYR A N 1
ATOM 549 C CA . TYR A 1 69 ? -8.631 -8.817 -11.991 1.00 93.56 69 TYR A CA 1
ATOM 550 C C . TYR A 1 69 ? -7.529 -9.254 -12.973 1.00 93.56 69 TYR A C 1
ATOM 552 O O . TYR A 1 69 ? -6.495 -8.595 -13.108 1.00 93.56 69 TYR A O 1
ATOM 560 N N . GLY A 1 70 ? -7.744 -10.365 -13.688 1.00 91.56 70 GLY A N 1
ATOM 561 C CA . GLY A 1 70 ? -6.731 -11.008 -14.540 1.00 91.56 70 GLY A CA 1
ATOM 562 C C . GLY A 1 70 ? -6.005 -10.073 -15.521 1.00 91.56 70 GLY A C 1
ATOM 563 O O . GLY A 1 70 ? -4.786 -10.158 -15.662 1.00 91.56 70 GLY A O 1
ATOM 564 N N . ASN A 1 71 ? -6.705 -9.111 -16.133 1.00 90.75 71 ASN A N 1
ATOM 565 C CA . ASN A 1 71 ? -6.075 -8.123 -17.022 1.00 90.75 71 ASN A CA 1
ATOM 566 C C . ASN A 1 71 ? -5.090 -7.208 -16.276 1.00 90.75 71 ASN A C 1
ATOM 568 O O . ASN A 1 71 ? -3.988 -6.953 -16.764 1.00 90.75 71 ASN A O 1
ATOM 572 N N . MET A 1 72 ? -5.455 -6.748 -15.074 1.00 92.12 72 MET A N 1
ATOM 573 C CA . MET A 1 72 ? -4.559 -5.980 -14.206 1.00 92.12 72 MET A CA 1
ATOM 574 C C . MET A 1 72 ? -3.365 -6.839 -13.789 1.00 92.12 72 MET A C 1
ATOM 576 O O . MET A 1 72 ? -2.230 -6.375 -13.878 1.00 92.12 72 MET A O 1
ATOM 580 N N . TYR A 1 73 ? -3.597 -8.099 -13.405 1.00 94.12 73 TYR A N 1
ATOM 581 C CA . TYR A 1 73 ? -2.523 -9.032 -13.069 1.00 94.12 73 TYR A CA 1
ATOM 582 C C . TYR A 1 73 ? -1.505 -9.166 -14.205 1.00 94.12 73 TYR A C 1
ATOM 584 O O . TYR A 1 73 ? -0.309 -8.997 -13.975 1.00 94.12 73 TYR A O 1
ATOM 592 N N . LEU A 1 74 ? -1.966 -9.431 -15.432 1.00 91.94 74 LEU A N 1
ATOM 593 C CA . LEU A 1 74 ? -1.096 -9.579 -16.601 1.00 91.94 74 LEU A CA 1
ATOM 594 C C . LEU A 1 74 ? -0.309 -8.296 -16.880 1.00 91.94 74 LEU A C 1
ATOM 596 O O . LEU A 1 74 ? 0.903 -8.351 -17.088 1.00 91.94 74 LEU A O 1
ATOM 600 N N . LYS A 1 75 ? -0.975 -7.138 -16.816 1.00 91.06 75 LYS A N 1
ATOM 601 C CA . LYS A 1 75 ? -0.336 -5.837 -17.035 1.00 91.06 75 LYS A CA 1
ATOM 602 C C . LYS A 1 75 ? 0.759 -5.559 -16.002 1.00 91.06 75 LYS A C 1
ATOM 604 O O . LYS A 1 75 ? 1.852 -5.146 -16.372 1.00 91.06 75 LYS A O 1
ATOM 609 N N . LEU A 1 76 ? 0.492 -5.828 -14.724 1.00 91.69 76 LEU A N 1
ATOM 610 C CA . LEU A 1 76 ? 1.458 -5.635 -13.640 1.00 91.69 76 LEU A CA 1
ATOM 611 C C . LEU A 1 76 ? 2.596 -6.655 -13.673 1.00 91.69 76 LEU A C 1
ATOM 613 O O . LEU A 1 76 ? 3.753 -6.293 -13.481 1.00 91.69 76 LEU A O 1
ATOM 617 N N . ARG A 1 77 ? 2.297 -7.920 -13.975 1.00 92.25 77 ARG A N 1
ATOM 618 C CA . ARG A 1 77 ? 3.305 -8.974 -14.140 1.00 92.25 77 ARG A CA 1
ATOM 619 C C . ARG A 1 77 ? 4.316 -8.624 -15.234 1.00 92.25 77 ARG A C 1
ATOM 621 O O . ARG A 1 77 ? 5.500 -8.918 -15.075 1.00 92.25 77 ARG A O 1
ATOM 628 N N . ASN A 1 78 ? 3.853 -7.994 -16.312 1.00 89.12 78 ASN A N 1
ATOM 629 C CA . ASN A 1 78 ? 4.684 -7.607 -17.450 1.00 89.12 78 ASN A CA 1
ATOM 630 C C . ASN A 1 78 ? 5.462 -6.301 -17.229 1.00 89.12 78 ASN A C 1
ATOM 632 O O . ASN A 1 78 ? 6.290 -5.947 -18.065 1.00 89.12 78 ASN A O 1
ATOM 636 N N . LEU A 1 79 ? 5.254 -5.597 -16.109 1.00 86.81 79 LEU A N 1
ATOM 637 C CA . LEU A 1 79 ? 6.050 -4.419 -15.791 1.00 86.81 79 LEU A CA 1
ATOM 638 C C . LEU A 1 79 ? 7.524 -4.801 -15.603 1.00 86.81 79 LEU A C 1
ATOM 640 O O . LEU A 1 79 ? 7.923 -5.511 -14.669 1.00 86.81 79 LEU A O 1
ATOM 644 N N . SER A 1 80 ? 8.361 -4.268 -16.487 1.00 77.94 80 SER A N 1
ATOM 645 C CA . SER A 1 80 ? 9.805 -4.268 -16.314 1.00 77.94 80 SER A CA 1
ATOM 646 C C . SER A 1 80 ? 10.221 -2.963 -15.651 1.00 77.94 80 SER A C 1
ATOM 648 O O . SER A 1 80 ? 9.994 -1.880 -16.183 1.00 77.94 80 SER A O 1
ATOM 650 N N . TRP A 1 81 ? 10.848 -3.057 -14.482 1.00 78.31 81 TRP A N 1
ATOM 651 C CA . TRP A 1 81 ? 11.461 -1.912 -13.807 1.00 78.31 81 TRP A CA 1
ATOM 652 C C . TRP A 1 81 ? 12.971 -2.084 -13.628 1.00 78.31 81 TRP A C 1
ATOM 654 O O . TRP A 1 81 ? 13.579 -1.526 -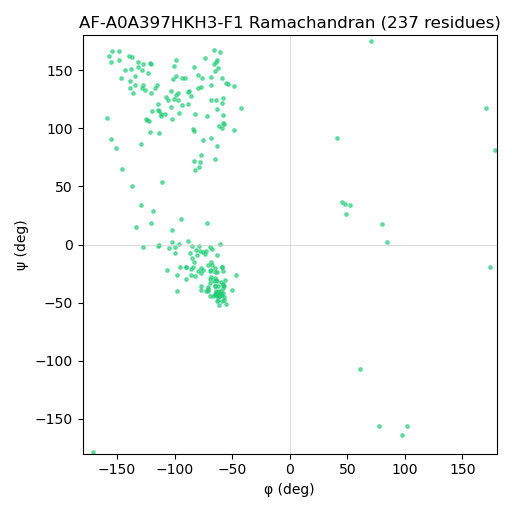12.718 1.00 78.31 81 TRP A O 1
ATOM 664 N N . GLY A 1 82 ? 13.574 -2.837 -14.552 1.00 72.12 82 GLY A N 1
ATOM 665 C CA . GLY A 1 82 ? 15.009 -3.092 -14.600 1.00 72.12 82 GLY A CA 1
ATOM 666 C C . GLY A 1 82 ? 15.516 -4.008 -13.476 1.00 72.12 82 GLY A C 1
ATOM 667 O O . GLY A 1 82 ? 14.761 -4.397 -12.585 1.00 72.12 82 GLY A O 1
ATOM 668 N N . PRO A 1 83 ? 16.811 -4.366 -13.510 1.00 72.88 83 PRO A N 1
ATOM 669 C CA . PRO A 1 83 ? 17.432 -5.253 -12.522 1.00 72.88 83 PRO A CA 1
ATOM 670 C C . PRO A 1 83 ? 17.764 -4.554 -11.193 1.00 72.88 83 PRO A C 1
ATOM 672 O O . PRO A 1 83 ? 18.211 -5.197 -10.250 1.00 72.88 83 PRO A O 1
ATOM 675 N N . PHE A 1 84 ? 17.580 -3.233 -11.111 1.00 70.12 84 PHE A N 1
ATOM 676 C CA . PHE A 1 84 ? 18.095 -2.403 -10.016 1.00 70.12 84 PHE A CA 1
ATOM 677 C C . PHE A 1 84 ? 17.198 -2.357 -8.774 1.00 70.12 84 PHE A C 1
ATOM 679 O O . PHE A 1 84 ? 17.547 -1.697 -7.792 1.00 70.12 84 PHE A O 1
ATOM 686 N N . ALA A 1 85 ? 16.047 -3.033 -8.804 1.00 75.50 85 ALA A N 1
ATOM 687 C CA . ALA A 1 85 ? 15.157 -3.119 -7.659 1.00 75.50 85 ALA A CA 1
ATOM 688 C C . ALA A 1 85 ? 14.585 -4.532 -7.485 1.00 75.50 85 ALA A C 1
ATOM 690 O O . ALA A 1 85 ? 14.139 -5.141 -8.465 1.00 75.50 85 ALA A O 1
ATOM 691 N N . PRO A 1 86 ? 14.573 -5.062 -6.248 1.00 76.69 86 PRO A N 1
ATOM 692 C CA . PRO A 1 86 ? 14.028 -6.382 -5.980 1.00 76.69 86 PRO A CA 1
ATOM 693 C C . PRO A 1 86 ? 12.511 -6.395 -6.231 1.00 76.69 86 PRO A C 1
ATOM 695 O O . PRO A 1 86 ? 11.838 -5.367 -6.131 1.00 76.69 86 PRO A O 1
ATOM 698 N N . LYS A 1 87 ? 11.958 -7.579 -6.527 1.00 85.94 87 LYS A N 1
ATOM 699 C CA . LYS A 1 87 ? 10.510 -7.806 -6.707 1.00 85.94 87 LYS A CA 1
ATOM 700 C C . LYS A 1 87 ? 9.902 -8.654 -5.571 1.00 85.94 87 LYS A C 1
ATOM 702 O O . LYS A 1 87 ? 9.277 -9.674 -5.859 1.00 85.94 87 LYS A O 1
ATOM 707 N N . PRO A 1 88 ? 10.070 -8.285 -4.284 1.00 88.69 88 PRO A N 1
ATOM 708 C CA . PRO A 1 88 ? 9.598 -9.118 -3.173 1.00 88.69 88 PRO A CA 1
ATOM 709 C C . PRO A 1 88 ? 8.064 -9.198 -3.107 1.00 88.69 88 PRO A C 1
ATOM 711 O O . PRO A 1 88 ? 7.521 -10.114 -2.501 1.00 88.69 88 PRO A O 1
ATOM 714 N N . PHE A 1 89 ? 7.363 -8.271 -3.767 1.00 94.94 89 PHE A N 1
ATOM 715 C CA . PHE A 1 89 ? 5.903 -8.155 -3.734 1.00 94.94 89 PHE A CA 1
ATOM 716 C C . PHE A 1 89 ? 5.222 -8.719 -4.997 1.00 94.94 89 PHE A C 1
ATOM 718 O O . PHE A 1 89 ? 4.035 -8.502 -5.239 1.00 94.94 89 PHE A O 1
ATOM 725 N N . GLY A 1 90 ? 5.972 -9.458 -5.821 1.00 93.31 90 GLY A N 1
ATOM 726 C CA . GLY A 1 90 ? 5.522 -10.042 -7.085 1.00 93.31 90 GLY A CA 1
ATOM 727 C C . GLY A 1 90 ? 5.064 -9.002 -8.109 1.00 93.31 90 GLY A C 1
ATOM 728 O O . GLY A 1 90 ? 5.915 -8.348 -8.710 1.00 93.31 90 GLY A O 1
ATOM 729 N N . ILE A 1 91 ? 3.753 -8.878 -8.363 1.00 94.44 91 ILE A N 1
ATOM 730 C CA . ILE A 1 91 ? 3.247 -7.971 -9.415 1.00 94.44 91 ILE A CA 1
ATOM 731 C C . ILE A 1 91 ? 3.291 -6.495 -8.995 1.00 94.44 91 ILE A C 1
ATOM 733 O O . ILE A 1 91 ? 3.310 -5.613 -9.850 1.00 94.44 91 ILE A O 1
ATOM 737 N N . PHE A 1 92 ? 3.316 -6.212 -7.691 1.00 95.56 92 PHE A N 1
ATOM 738 C CA . PHE A 1 92 ? 3.396 -4.845 -7.192 1.00 95.56 92 PHE A CA 1
ATOM 739 C C . PHE A 1 92 ? 4.857 -4.394 -7.069 1.00 95.56 92 PHE A C 1
ATOM 741 O O . PHE A 1 92 ? 5.673 -5.111 -6.487 1.00 95.56 92 PHE A O 1
ATOM 748 N N . PRO A 1 93 ? 5.215 -3.200 -7.570 1.00 94.19 93 PRO A N 1
ATOM 749 C CA . PRO A 1 93 ? 6.559 -2.665 -7.385 1.00 94.19 93 PRO A CA 1
ATOM 750 C C . PRO A 1 93 ? 6.777 -2.089 -5.985 1.00 94.19 93 PRO A C 1
ATOM 752 O O . PRO A 1 93 ? 7.926 -2.008 -5.557 1.00 94.19 93 PRO A O 1
ATOM 755 N N . MET A 1 94 ? 5.716 -1.659 -5.288 1.00 94.56 94 MET A N 1
ATOM 756 C CA . MET A 1 94 ? 5.816 -0.888 -4.045 1.00 94.56 94 MET A CA 1
ATOM 757 C C . MET A 1 94 ? 4.818 -1.348 -2.989 1.00 94.56 94 MET A C 1
ATOM 759 O O . MET A 1 94 ? 3.702 -1.768 -3.308 1.00 94.56 94 MET A O 1
ATOM 763 N N . ILE A 1 95 ? 5.216 -1.164 -1.728 1.00 96.88 95 ILE A N 1
ATOM 764 C CA . ILE A 1 95 ? 4.304 -1.157 -0.587 1.00 96.88 95 ILE A CA 1
ATOM 765 C C . ILE A 1 95 ? 4.561 0.045 0.326 1.00 96.88 95 ILE A C 1
ATOM 767 O O . ILE A 1 95 ? 5.672 0.579 0.393 1.00 96.88 95 ILE A O 1
ATOM 771 N N . ALA A 1 96 ? 3.542 0.425 1.089 1.00 95.88 96 ALA A N 1
ATOM 772 C CA . ALA A 1 96 ? 3.666 1.283 2.259 1.00 95.88 96 ALA A CA 1
ATOM 773 C C . ALA A 1 96 ? 3.238 0.500 3.502 1.00 95.88 96 ALA A C 1
ATOM 775 O O . ALA A 1 96 ? 2.209 -0.174 3.481 1.00 95.88 96 ALA A O 1
ATOM 776 N N . ILE A 1 97 ? 4.015 0.596 4.577 1.00 95.56 97 ILE A N 1
ATOM 777 C CA . ILE A 1 97 ? 3.658 0.069 5.892 1.00 95.56 97 ILE A CA 1
ATOM 778 C C . ILE A 1 97 ? 3.343 1.254 6.796 1.00 95.56 97 ILE A C 1
ATOM 780 O O . ILE A 1 97 ? 4.233 2.032 7.130 1.00 95.56 97 ILE A O 1
ATOM 784 N N . ASN A 1 98 ? 2.079 1.392 7.185 1.00 94.50 98 ASN A N 1
ATOM 785 C CA . ASN A 1 98 ? 1.629 2.450 8.086 1.00 94.50 98 ASN A CA 1
ATOM 786 C C . ASN A 1 98 ? 1.509 1.936 9.523 1.00 94.50 98 ASN A C 1
ATOM 788 O O . ASN A 1 98 ? 1.065 0.808 9.742 1.00 94.50 98 ASN A O 1
ATOM 792 N N . PHE A 1 99 ? 1.815 2.793 10.495 1.00 92.50 99 PHE A N 1
ATOM 793 C CA . PHE A 1 99 ? 1.815 2.492 11.926 1.00 92.50 99 PHE A CA 1
ATOM 794 C C . PHE A 1 99 ? 0.890 3.463 12.663 1.00 92.50 99 PHE A C 1
ATOM 796 O O . PHE A 1 99 ? 1.223 4.635 12.795 1.00 92.50 99 PHE A O 1
ATOM 803 N N . ASN A 1 100 ? -0.275 2.997 13.124 1.00 91.44 100 ASN A N 1
ATOM 804 C CA . ASN A 1 100 ? -1.293 3.804 13.819 1.00 91.44 100 ASN A CA 1
ATOM 805 C C . ASN A 1 100 ? -1.647 5.127 13.111 1.00 91.44 100 ASN A C 1
ATOM 807 O O . ASN A 1 100 ? -2.066 6.089 13.753 1.00 91.44 100 ASN A O 1
ATOM 811 N N . ILE A 1 101 ? -1.473 5.191 11.787 1.00 88.19 101 ILE A N 1
ATOM 812 C CA . ILE A 1 101 ? -1.637 6.444 11.056 1.00 88.19 101 ILE A CA 1
ATOM 813 C C . ILE A 1 101 ? -3.106 6.875 11.048 1.00 88.19 101 ILE A C 1
ATOM 815 O O . ILE A 1 101 ? -4.015 6.067 10.810 1.00 88.19 101 ILE A O 1
ATOM 819 N N . LEU A 1 102 ? -3.315 8.169 11.268 1.00 90.19 102 LEU A N 1
ATOM 820 C CA . LEU A 1 102 ? -4.559 8.857 10.968 1.00 90.19 102 LEU A CA 1
ATOM 821 C C . LEU A 1 102 ? -4.367 9.653 9.679 1.00 90.19 102 LEU A C 1
ATOM 823 O O . LEU A 1 102 ? -3.664 10.665 9.665 1.00 90.19 102 LEU A O 1
ATOM 827 N N . SER A 1 103 ? -4.989 9.194 8.599 1.00 89.12 103 SER A N 1
ATOM 828 C CA . SER A 1 103 ? -4.937 9.875 7.312 1.00 89.12 103 SER A CA 1
ATOM 829 C C . SER A 1 103 ? -6.172 10.745 7.112 1.00 89.12 103 SER A C 1
ATOM 831 O O . SER A 1 103 ? -7.307 10.261 7.121 1.00 89.12 103 SER A O 1
ATOM 833 N N . ASN A 1 104 ? -5.934 12.034 6.855 1.00 90.12 104 ASN A N 1
ATOM 834 C CA . ASN A 1 104 ? -6.950 12.947 6.332 1.00 90.12 104 ASN A CA 1
ATOM 835 C C . ASN A 1 104 ? -7.469 12.463 4.971 1.00 90.12 104 ASN A C 1
ATOM 837 O O . ASN A 1 104 ? -6.843 11.630 4.317 1.00 90.12 104 ASN A O 1
ATOM 841 N N . TYR A 1 105 ? -8.589 13.020 4.508 1.00 94.19 105 TYR A N 1
ATOM 842 C CA . TYR A 1 105 ? -9.100 12.688 3.179 1.00 94.19 105 TYR A CA 1
ATOM 843 C C . TYR A 1 105 ? -8.138 13.126 2.078 1.00 94.19 105 TYR A C 1
ATOM 845 O O . TYR A 1 105 ? -7.777 14.301 1.990 1.00 94.19 105 TYR A O 1
ATOM 853 N N . HIS A 1 106 ? -7.741 12.175 1.240 1.00 93.81 106 HIS A N 1
ATOM 854 C CA . HIS A 1 106 ? -6.805 12.389 0.147 1.00 93.81 106 HIS A CA 1
ATOM 855 C C . HIS A 1 106 ? -7.096 11.469 -1.042 1.00 93.81 106 HIS A C 1
ATOM 857 O O . HIS A 1 106 ? -7.882 10.524 -0.959 1.00 93.81 106 HIS A O 1
ATOM 863 N N . TRP A 1 107 ? -6.462 11.808 -2.162 1.00 95.25 107 TRP A N 1
ATOM 864 C CA . TRP A 1 107 ? -6.351 10.966 -3.346 1.00 95.25 107 TRP A CA 1
ATOM 865 C C . TRP A 1 107 ? -4.882 10.632 -3.544 1.00 95.25 107 TRP A C 1
ATOM 867 O O . TRP A 1 107 ? -4.045 11.545 -3.521 1.00 95.25 107 TRP A O 1
ATOM 877 N N . ASP A 1 108 ? -4.583 9.381 -3.864 1.00 95.19 108 ASP A N 1
ATOM 878 C CA . ASP A 1 108 ? -3.241 8.987 -4.278 1.00 95.19 108 ASP A CA 1
ATOM 879 C C . ASP A 1 108 ? -3.071 9.281 -5.766 1.00 95.19 108 ASP A C 1
ATOM 881 O O . ASP A 1 108 ? -3.045 8.405 -6.623 1.00 95.19 108 ASP A O 1
ATOM 885 N N . LYS A 1 109 ? -2.975 10.570 -6.104 1.00 93.06 109 LYS A N 1
ATOM 886 C CA . LYS A 1 109 ? -2.952 11.057 -7.499 1.00 93.06 109 LYS A CA 1
ATOM 887 C C . LYS A 1 109 ? -1.809 10.489 -8.346 1.00 93.06 109 LYS A C 1
ATOM 889 O O . LYS A 1 109 ? -1.848 10.590 -9.569 1.00 93.06 109 LYS A O 1
ATOM 894 N N . LEU A 1 110 ? -0.765 9.971 -7.701 1.00 93.00 110 LEU A N 1
ATOM 895 C CA . LEU A 1 110 ? 0.371 9.354 -8.379 1.00 93.00 110 LEU A CA 1
ATOM 896 C C . LEU A 1 110 ? 0.118 7.889 -8.725 1.00 93.00 110 LEU A C 1
ATOM 898 O O . LEU A 1 110 ? 0.815 7.370 -9.600 1.00 93.00 110 LEU A O 1
ATOM 902 N N . ASP A 1 111 ? -0.847 7.237 -8.076 1.00 94.81 111 ASP A N 1
ATOM 903 C CA . ASP A 1 111 ? -1.205 5.854 -8.359 1.00 94.81 111 ASP A CA 1
ATOM 904 C C . ASP A 1 111 ? -1.770 5.730 -9.768 1.00 94.81 111 ASP A C 1
ATOM 906 O O . ASP A 1 111 ? -2.339 6.670 -10.329 1.00 94.81 111 ASP A O 1
ATOM 910 N N . ALA A 1 112 ? -1.558 4.573 -10.384 1.00 91.81 112 ALA A N 1
ATOM 911 C CA . ALA A 1 112 ? -2.051 4.322 -11.722 1.00 91.81 112 ALA A CA 1
ATOM 912 C C . ALA A 1 112 ? -3.588 4.234 -11.704 1.00 91.81 112 ALA A C 1
ATOM 914 O O . ALA A 1 112 ? -4.130 3.392 -10.988 1.00 91.81 112 ALA A O 1
ATOM 915 N N . PRO A 1 113 ? -4.299 5.047 -12.508 1.00 87.81 113 PRO A N 1
ATOM 916 C CA . PRO A 1 113 ? -5.760 5.138 -12.453 1.00 87.81 113 PRO A CA 1
ATOM 917 C C . PRO A 1 113 ? -6.463 3.802 -12.726 1.00 87.81 113 PRO A C 1
ATOM 919 O O . PRO A 1 113 ? -7.496 3.505 -12.132 1.00 87.81 113 PRO A O 1
ATOM 922 N N . ASN A 1 114 ? -5.859 2.967 -13.578 1.00 86.50 114 ASN A N 1
ATOM 923 C CA . ASN A 1 114 ? -6.390 1.664 -13.984 1.00 86.50 114 ASN A CA 1
ATOM 924 C C . ASN A 1 114 ? -5.847 0.504 -13.130 1.00 86.50 114 ASN A C 1
ATOM 926 O O . ASN A 1 114 ? -5.802 -0.638 -13.587 1.00 86.50 114 ASN A O 1
ATOM 930 N N . CYS A 1 115 ? -5.367 0.784 -11.919 1.00 92.38 115 CYS A N 1
ATOM 931 C CA . CYS A 1 115 ? -4.909 -0.220 -10.965 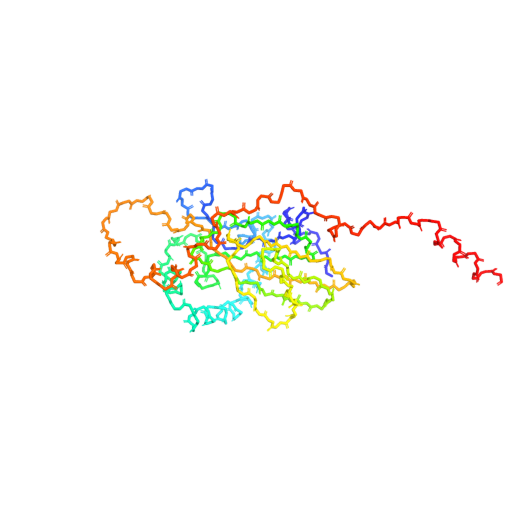1.00 92.38 115 CYS A CA 1
ATOM 932 C C . CYS A 1 115 ? -5.576 -0.005 -9.607 1.00 92.38 115 CYS A C 1
ATOM 934 O O . CYS A 1 115 ? -5.916 1.113 -9.224 1.00 92.38 115 CYS A O 1
ATOM 936 N N . LEU A 1 116 ? -5.752 -1.103 -8.877 1.00 95.75 116 LEU A N 1
ATOM 937 C CA . LEU A 1 116 ? -6.196 -1.073 -7.490 1.00 95.75 116 LEU A CA 1
ATOM 938 C C . LEU A 1 116 ? -4.986 -1.019 -6.561 1.00 95.75 116 LEU A C 1
ATOM 940 O O . LEU A 1 116 ? -3.983 -1.696 -6.807 1.00 95.75 116 LEU A O 1
ATOM 944 N N . CYS A 1 117 ? -5.112 -0.277 -5.466 1.00 97.88 117 CYS A N 1
ATOM 945 C CA . CYS A 1 117 ? -4.292 -0.533 -4.295 1.00 97.88 117 CYS A CA 1
ATOM 946 C C . CYS A 1 117 ? -4.936 -1.657 -3.467 1.00 97.88 117 CYS A C 1
ATOM 948 O O . CYS A 1 117 ? -6.150 -1.867 -3.526 1.00 97.88 117 CYS A O 1
ATOM 950 N N . CYS A 1 118 ? -4.129 -2.404 -2.715 1.00 98.12 118 CYS A N 1
ATOM 951 C CA . CYS A 1 118 ? -4.617 -3.420 -1.778 1.00 98.12 118 CYS A CA 1
ATOM 952 C C . CYS A 1 118 ? -4.159 -3.071 -0.366 1.00 98.12 118 CYS A C 1
ATOM 954 O O . CYS A 1 118 ? -2.963 -3.102 -0.086 1.00 98.12 118 CYS A O 1
ATOM 956 N N . LEU A 1 119 ? -5.105 -2.763 0.518 1.00 97.50 119 LEU A N 1
ATOM 957 C CA . LEU A 1 119 ? -4.870 -2.455 1.923 1.00 97.50 119 LEU A CA 1
ATOM 958 C C . LEU A 1 119 ? -5.140 -3.689 2.784 1.00 97.50 119 LEU A C 1
ATOM 960 O O . LEU A 1 119 ? -6.218 -4.281 2.726 1.00 97.50 119 LEU A O 1
ATOM 964 N N . ILE A 1 120 ? -4.172 -4.034 3.628 1.00 96.81 120 ILE A N 1
ATOM 965 C CA . ILE A 1 120 ? -4.242 -5.154 4.567 1.00 96.81 120 ILE A CA 1
ATOM 966 C C . ILE A 1 120 ? -4.025 -4.608 5.975 1.00 96.81 120 ILE A C 1
ATOM 968 O O . ILE A 1 120 ? -2.898 -4.225 6.300 1.00 96.81 120 ILE A O 1
ATOM 972 N N . PRO A 1 121 ? -5.070 -4.523 6.811 1.00 95.94 121 PRO A N 1
ATOM 973 C CA . PRO A 1 121 ? -4.913 -4.156 8.206 1.00 95.94 121 PRO A CA 1
ATOM 974 C C . PRO A 1 121 ? -4.367 -5.342 9.014 1.00 95.94 121 PRO A C 1
ATOM 976 O O . PRO A 1 121 ? -4.715 -6.499 8.777 1.00 95.94 121 PRO A O 1
ATOM 979 N N . LEU A 1 122 ? -3.509 -5.041 9.981 1.00 95.00 122 LEU A N 1
ATOM 980 C CA . LEU A 1 122 ? -2.838 -5.992 10.863 1.00 95.00 122 LEU A CA 1
ATOM 981 C C . LEU A 1 122 ? -2.789 -5.431 12.289 1.00 95.00 122 LEU A C 1
ATOM 983 O O . LEU A 1 122 ? -2.891 -4.219 12.488 1.00 95.00 122 LEU A O 1
ATOM 987 N N . GLY A 1 123 ? -2.547 -6.311 13.258 1.00 94.38 123 GLY A N 1
ATOM 988 C CA . GLY A 1 123 ? -2.421 -5.962 14.673 1.00 94.38 123 GLY A CA 1
ATOM 989 C C . GLY A 1 123 ? -3.709 -6.191 15.458 1.00 94.38 123 GLY A C 1
ATOM 990 O O . GLY A 1 123 ? -4.592 -6.905 14.996 1.00 94.38 123 GLY A O 1
ATOM 991 N N . ASP A 1 124 ? -3.787 -5.610 16.647 1.00 95.38 124 ASP A N 1
ATOM 992 C CA . ASP A 1 124 ? -4.929 -5.718 17.556 1.00 95.38 124 ASP A CA 1
ATOM 993 C C . ASP A 1 124 ? -5.406 -4.306 17.891 1.00 95.38 124 ASP A C 1
ATOM 995 O O . ASP A 1 124 ? -4.687 -3.529 18.527 1.00 95.38 124 ASP A O 1
ATOM 999 N N . PHE A 1 125 ? -6.564 -3.931 17.353 1.00 94.69 125 PHE A N 1
ATOM 1000 C CA . PHE A 1 125 ? -7.066 -2.565 17.403 1.00 94.69 125 PHE A CA 1
ATOM 1001 C C . PHE A 1 125 ? -8.591 -2.509 17.278 1.00 94.69 125 PHE A C 1
ATOM 1003 O O . PHE A 1 125 ? -9.223 -3.393 16.699 1.00 94.69 125 PHE A O 1
ATOM 1010 N N . GLN A 1 126 ? -9.167 -1.415 17.777 1.00 94.31 126 GLN A N 1
ATOM 1011 C CA . GLN A 1 126 ? -10.563 -1.041 17.566 1.00 94.31 126 GLN A CA 1
ATOM 1012 C C . GLN A 1 126 ? -10.658 0.355 16.939 1.00 94.31 126 GLN A C 1
ATOM 1014 O O . GLN A 1 126 ? -9.835 1.235 17.216 1.00 94.31 126 GLN A O 1
ATOM 1019 N N . GLY A 1 127 ? -11.689 0.565 16.118 1.00 93.38 127 GLY A N 1
ATOM 1020 C CA . GLY A 1 127 ? -11.840 1.763 15.291 1.00 93.38 127 GLY A CA 1
ATOM 1021 C C . GLY A 1 127 ? -10.939 1.718 14.055 1.00 93.38 127 GLY A C 1
ATOM 1022 O O . GLY A 1 127 ? -10.505 0.651 13.614 1.00 93.38 127 GLY A O 1
ATOM 1023 N N . GLY A 1 128 ? -10.605 2.882 13.500 1.00 93.25 128 GLY A N 1
ATOM 1024 C CA . GLY A 1 128 ? -9.712 2.951 12.342 1.00 93.25 128 GLY A CA 1
ATOM 1025 C C . GLY A 1 128 ? -10.374 2.648 10.998 1.00 93.25 128 GLY A C 1
ATOM 1026 O O . GLY A 1 128 ? -9.664 2.339 10.039 1.00 93.25 128 GLY A O 1
ATOM 1027 N N . GLU A 1 129 ? -11.702 2.707 10.912 1.00 95.31 129 GLU A N 1
ATOM 1028 C CA . GLU A 1 129 ? -12.477 2.392 9.713 1.00 95.31 129 GLU A CA 1
ATOM 1029 C C . GLU A 1 129 ? -12.015 3.229 8.518 1.00 95.31 129 GLU A C 1
ATOM 1031 O O . GLU A 1 129 ? -11.765 4.431 8.636 1.00 95.31 129 GLU A O 1
ATOM 1036 N N . LEU A 1 130 ? -11.931 2.592 7.349 1.00 97.19 130 LEU A N 1
ATOM 1037 C CA . LEU A 1 130 ? -11.671 3.273 6.085 1.00 97.19 130 LEU A CA 1
ATOM 1038 C C . LEU A 1 130 ? -12.974 3.892 5.587 1.00 97.19 130 LEU A C 1
ATOM 1040 O O . LEU A 1 130 ? -14.014 3.235 5.580 1.00 97.19 130 LEU A O 1
ATOM 1044 N N . TYR A 1 131 ? -12.925 5.140 5.141 1.00 96.81 131 TYR A N 1
ATOM 1045 C CA . TYR A 1 131 ? -14.110 5.847 4.680 1.00 96.81 131 TYR A CA 1
ATOM 1046 C C . TYR A 1 131 ? -13.918 6.453 3.305 1.00 96.81 131 TYR A C 1
ATOM 1048 O O . TYR A 1 131 ? -12.914 7.118 3.044 1.00 96.81 131 TYR A O 1
ATOM 1056 N N . PHE A 1 132 ? -14.934 6.264 2.466 1.00 96.75 132 PHE A N 1
ATOM 1057 C CA . PHE A 1 132 ? -15.028 6.823 1.126 1.00 96.75 132 PHE A CA 1
ATOM 1058 C C . PHE A 1 132 ? -16.173 7.842 1.084 1.00 96.75 132 PHE A C 1
ATOM 1060 O O . PHE A 1 132 ? -17.325 7.447 0.877 1.00 96.75 132 PHE A O 1
ATOM 1067 N N . PRO A 1 133 ? -15.903 9.155 1.243 1.00 93.19 133 PRO A N 1
ATOM 1068 C CA . PRO A 1 133 ? -16.952 10.171 1.281 1.00 93.19 133 PRO A CA 1
ATOM 1069 C C . PRO A 1 133 ? -17.828 10.186 0.028 1.00 93.19 133 PRO A C 1
ATOM 1071 O O . PRO A 1 133 ? -19.028 10.406 0.127 1.00 93.19 133 PRO A O 1
ATOM 1074 N N . GLN A 1 134 ? -17.245 9.911 -1.143 1.00 94.19 134 GLN A N 1
ATOM 1075 C CA . GLN A 1 134 ? -17.981 9.858 -2.412 1.00 94.19 134 GLN A CA 1
ATOM 1076 C C . GLN A 1 134 ? -19.042 8.754 -2.434 1.00 94.19 134 GLN A C 1
ATOM 1078 O O . GLN A 1 134 ? -20.072 8.912 -3.080 1.00 94.19 134 GLN A O 1
ATOM 1083 N N . LEU A 1 135 ? -18.793 7.652 -1.727 1.00 93.62 135 LEU A N 1
ATOM 1084 C CA . LEU A 1 135 ? -19.679 6.492 -1.676 1.00 93.62 135 LEU A CA 1
ATOM 1085 C C . LEU A 1 135 ? -20.537 6.471 -0.406 1.00 93.62 135 LEU A C 1
ATOM 1087 O O . LEU A 1 135 ? -21.307 5.534 -0.222 1.00 93.62 135 LEU A O 1
ATOM 1091 N N . HIS A 1 136 ? -20.368 7.444 0.498 1.00 93.25 136 HIS A N 1
ATOM 1092 C CA . HIS A 1 136 ? -20.958 7.444 1.844 1.00 93.25 136 HIS A CA 1
ATOM 1093 C C . HIS A 1 136 ? -20.811 6.089 2.562 1.00 93.25 136 HIS A C 1
ATOM 1095 O O . HIS A 1 136 ? -21.710 5.642 3.269 1.00 93.25 136 HIS A O 1
ATOM 1101 N N . THR A 1 137 ? -19.677 5.416 2.347 1.00 92.69 137 THR A N 1
ATOM 1102 C CA . THR A 1 137 ? -19.463 4.029 2.770 1.00 92.69 137 THR A CA 1
ATOM 1103 C C . THR A 1 137 ? -18.279 3.937 3.719 1.00 92.69 137 THR A C 1
ATOM 1105 O O . THR A 1 137 ? -17.189 4.436 3.424 1.00 92.69 137 THR A O 1
ATOM 1108 N N . PHE A 1 138 ? -18.507 3.258 4.842 1.00 93.44 138 PHE A N 1
ATOM 1109 C CA . PHE A 1 138 ? -17.504 2.913 5.841 1.00 93.44 138 PHE A CA 1
ATOM 1110 C C . PHE A 1 138 ? -17.143 1.440 5.681 1.00 93.44 138 PHE A C 1
ATOM 1112 O O . PHE A 1 138 ? -18.027 0.588 5.600 1.00 93.44 138 PHE A O 1
ATOM 1119 N N . ILE A 1 139 ? -15.849 1.145 5.653 1.00 96.12 139 ILE A N 1
ATOM 1120 C CA . ILE A 1 139 ? -15.318 -0.210 5.593 1.00 96.12 139 ILE A CA 1
ATOM 1121 C C . ILE A 1 139 ? -14.630 -0.507 6.928 1.00 96.12 139 ILE A C 1
ATOM 1123 O O . ILE A 1 139 ? -13.565 0.063 7.204 1.00 96.12 139 ILE A O 1
ATOM 1127 N N . PRO A 1 140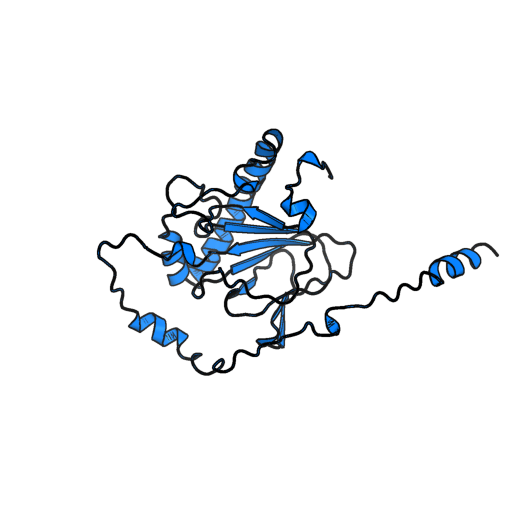 ? -15.203 -1.399 7.757 1.00 94.06 140 PRO A N 1
ATOM 1128 C CA . PRO A 1 140 ? -14.538 -1.884 8.954 1.00 94.06 140 PRO A CA 1
ATOM 1129 C C . PRO A 1 140 ? -13.212 -2.546 8.585 1.00 94.06 140 PRO A C 1
ATOM 1131 O O . PRO A 1 140 ? -13.176 -3.501 7.805 1.00 94.06 140 PRO A O 1
ATOM 1134 N N . LEU A 1 141 ? -12.112 -2.037 9.137 1.00 93.69 141 LEU A N 1
ATOM 1135 C CA . LEU A 1 141 ? -10.804 -2.653 8.963 1.00 93.69 141 LEU A CA 1
ATOM 1136 C C . LEU A 1 141 ? -10.600 -3.692 10.061 1.00 93.69 141 LEU A C 1
ATOM 1138 O O . LEU A 1 141 ? -10.626 -3.359 11.239 1.00 93.69 141 LEU A O 1
ATOM 1142 N N . GLN A 1 142 ? -10.386 -4.946 9.669 1.00 92.00 142 GLN A N 1
ATOM 1143 C CA . GLN A 1 142 ? -10.161 -6.056 10.595 1.00 92.00 142 GLN A CA 1
ATOM 1144 C C . GLN A 1 142 ? -8.977 -6.908 10.130 1.00 92.00 142 GLN A C 1
ATOM 1146 O O . GLN A 1 142 ? -8.900 -7.206 8.931 1.00 92.00 142 GLN A O 1
ATOM 1151 N N . PRO A 1 143 ? -8.083 -7.332 11.042 1.00 93.38 143 PRO A N 1
ATOM 1152 C CA . PRO A 1 143 ? -7.002 -8.257 10.719 1.00 93.38 143 PRO A CA 1
ATOM 1153 C C . PRO A 1 143 ? -7.487 -9.479 9.930 1.00 93.38 143 PRO A C 1
ATOM 1155 O O . PRO A 1 143 ? -8.532 -10.057 10.225 1.00 93.38 143 PRO A O 1
ATOM 1158 N N . GLY A 1 144 ? -6.730 -9.864 8.901 1.00 87.31 144 GLY A N 1
ATOM 1159 C CA . GLY A 1 144 ? -7.078 -10.983 8.015 1.00 87.31 144 GLY A CA 1
ATOM 1160 C C . GLY A 1 144 ? -8.029 -10.631 6.864 1.00 87.31 144 GLY A C 1
ATOM 1161 O O . GLY A 1 144 ? -8.388 -11.511 6.082 1.00 87.31 144 GLY A O 1
ATOM 1162 N N . LYS A 1 145 ? -8.432 -9.363 6.720 1.00 90.44 145 LYS A N 1
ATOM 1163 C CA . LYS A 1 145 ? -9.172 -8.867 5.548 1.00 90.44 145 LYS A CA 1
ATOM 1164 C C . LYS A 1 145 ? -8.243 -8.161 4.560 1.00 90.44 145 LYS A C 1
ATOM 1166 O O . LYS A 1 145 ? -7.170 -7.691 4.922 1.00 90.44 145 LYS A O 1
ATOM 1171 N N . VAL A 1 146 ? -8.685 -8.059 3.310 1.00 92.69 146 VAL A N 1
ATOM 1172 C CA . VAL A 1 146 ? -8.047 -7.241 2.272 1.00 92.69 146 VAL A CA 1
ATOM 1173 C C . VAL A 1 146 ? -9.103 -6.304 1.710 1.00 92.69 146 VAL A C 1
ATOM 1175 O O . VAL A 1 146 ? -10.210 -6.740 1.396 1.00 92.69 146 VAL A O 1
ATOM 1178 N N . VAL A 1 147 ? -8.763 -5.025 1.583 1.00 95.44 147 VAL A N 1
ATOM 1179 C CA . VAL A 1 147 ? -9.604 -4.034 0.912 1.00 95.44 147 VAL A CA 1
ATOM 1180 C C . VAL A 1 147 ? -8.881 -3.589 -0.349 1.00 95.44 147 VAL A C 1
ATOM 1182 O O . VAL A 1 147 ? -7.806 -2.999 -0.267 1.00 95.44 147 VAL A O 1
ATOM 1185 N N . ALA A 1 148 ? -9.458 -3.888 -1.511 1.00 96.31 148 ALA A N 1
ATOM 1186 C CA . ALA A 1 148 ? -8.926 -3.471 -2.801 1.00 96.31 148 ALA A CA 1
ATOM 1187 C C . ALA A 1 148 ? -9.803 -2.367 -3.395 1.00 96.31 148 ALA A C 1
ATOM 1189 O O . ALA A 1 148 ? -11.021 -2.525 -3.479 1.00 96.31 148 ALA A O 1
ATOM 1190 N N . PHE A 1 149 ? -9.199 -1.244 -3.777 1.00 96.56 149 PHE A N 1
ATOM 1191 C CA . PHE A 1 149 ? -9.929 -0.086 -4.291 1.00 96.56 149 PHE A CA 1
ATOM 1192 C C . PHE A 1 149 ? -9.035 0.803 -5.165 1.00 96.56 149 PHE A C 1
ATOM 1194 O O . PHE A 1 149 ? -7.811 0.702 -5.128 1.00 96.56 149 PHE A O 1
ATOM 1201 N N . SER A 1 150 ? -9.643 1.671 -5.977 1.00 95.50 150 SER A N 1
ATOM 1202 C CA . SER A 1 150 ? -8.895 2.668 -6.751 1.00 95.50 150 SER A CA 1
ATOM 1203 C C . SER A 1 150 ? -8.598 3.886 -5.876 1.00 95.50 150 SER A C 1
ATOM 1205 O O . SER A 1 150 ? -9.443 4.767 -5.717 1.00 95.50 150 SER A O 1
ATOM 1207 N N . SER A 1 151 ? -7.394 3.941 -5.312 1.00 96.75 151 SER A N 1
ATOM 1208 C CA . SER A 1 151 ? -6.884 5.073 -4.521 1.00 96.75 151 SER A CA 1
ATOM 1209 C C . SER A 1 151 ? -6.747 6.372 -5.328 1.00 96.75 151 SER A C 1
ATOM 1211 O O . SER A 1 151 ? -6.814 7.469 -4.766 1.00 96.75 151 SER A O 1
ATOM 1213 N N . HIS A 1 152 ? -6.607 6.258 -6.653 1.00 95.50 152 HIS A N 1
ATOM 1214 C CA . HIS A 1 152 ? -6.547 7.394 -7.572 1.00 95.50 152 HIS A CA 1
ATOM 1215 C C . HIS A 1 152 ? -7.896 8.121 -7.682 1.00 95.50 152 HIS A C 1
ATOM 1217 O O . HIS A 1 152 ? -7.945 9.351 -7.660 1.00 95.50 152 HIS A O 1
ATOM 1223 N N . TYR A 1 153 ? -8.998 7.370 -7.804 1.00 93.75 153 TYR A N 1
ATOM 1224 C CA . TYR A 1 153 ? -10.329 7.936 -8.060 1.00 93.75 153 TYR A CA 1
ATOM 1225 C C . TYR A 1 153 ? -11.196 8.095 -6.812 1.00 93.75 153 TYR A C 1
ATOM 1227 O O . TYR A 1 153 ? -12.078 8.959 -6.791 1.00 93.75 153 TYR A O 1
ATOM 1235 N N . LEU A 1 154 ? -10.963 7.285 -5.779 1.00 94.69 154 LEU A N 1
ATOM 1236 C CA . LEU A 1 154 ? -11.734 7.330 -4.545 1.00 94.69 154 LEU A CA 1
ATOM 1237 C C . LEU A 1 154 ? -11.005 8.175 -3.501 1.00 94.69 154 LEU A C 1
ATOM 1239 O O . LEU A 1 154 ? -9.955 7.791 -2.995 1.00 94.69 154 LEU A O 1
ATOM 1243 N N . LEU A 1 155 ? -11.597 9.317 -3.153 1.00 96.06 155 LEU A N 1
ATOM 1244 C CA . LEU A 1 155 ? -11.243 10.105 -1.981 1.00 96.06 155 LEU A CA 1
ATOM 1245 C C . LEU A 1 155 ? -11.402 9.215 -0.754 1.00 96.06 155 LEU A C 1
ATOM 1247 O O . LEU A 1 155 ? -12.476 8.647 -0.542 1.00 96.06 155 LEU A O 1
ATOM 1251 N N . HIS A 1 156 ? -10.353 9.108 0.051 1.00 97.06 156 HIS A N 1
ATOM 1252 C CA . HIS A 1 156 ? -10.359 8.200 1.185 1.00 97.06 156 HIS A CA 1
ATOM 1253 C C . HIS A 1 156 ? -9.518 8.709 2.352 1.00 97.06 156 HIS A C 1
ATOM 1255 O O . HIS A 1 156 ? -8.656 9.573 2.207 1.00 97.06 156 HIS A O 1
ATOM 1261 N N . GLY A 1 157 ? -9.816 8.192 3.536 1.00 95.56 157 GLY A N 1
ATOM 1262 C CA . GLY A 1 157 ? -9.094 8.427 4.785 1.00 95.56 157 GLY A CA 1
ATOM 1263 C C . GLY A 1 157 ? -9.619 7.477 5.853 1.00 95.56 157 GLY A C 1
ATOM 1264 O O . GLY A 1 157 ? -10.504 6.666 5.567 1.00 95.56 157 GLY A O 1
ATOM 1265 N N . ASN A 1 158 ? -9.099 7.560 7.073 1.00 95.00 158 ASN A N 1
ATOM 1266 C CA . ASN A 1 158 ? -9.523 6.664 8.146 1.00 95.00 158 ASN A CA 1
ATOM 1267 C C . ASN A 1 158 ? -9.957 7.405 9.403 1.00 95.00 158 ASN A C 1
ATOM 1269 O O . ASN A 1 158 ? -9.536 8.531 9.655 1.00 95.00 158 ASN A O 1
ATOM 1273 N N . PHE A 1 159 ? -10.803 6.748 10.188 1.00 94.12 159 PHE A N 1
ATOM 1274 C CA . PHE A 1 159 ? -11.167 7.207 11.522 1.00 94.12 159 PHE A CA 1
ATOM 1275 C C . PHE A 1 159 ? -10.015 6.995 12.516 1.00 94.12 159 PHE A C 1
ATOM 1277 O O . PHE A 1 159 ? -9.092 6.217 12.238 1.00 94.12 159 PHE A O 1
ATOM 1284 N N . PRO A 1 160 ? -10.015 7.709 13.655 1.00 91.75 160 PRO A N 1
A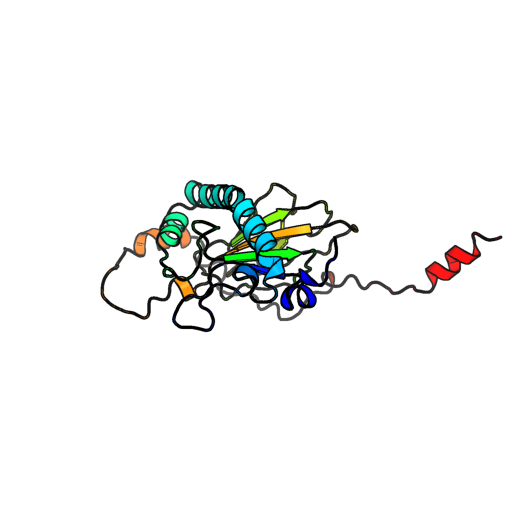TOM 1285 C CA . PRO A 1 160 ? -9.076 7.435 14.732 1.00 91.75 160 PRO A CA 1
ATOM 1286 C C . PRO A 1 160 ? -9.311 6.039 15.321 1.00 91.75 160 PRO A C 1
ATOM 1288 O O . PRO A 1 160 ? -10.402 5.472 15.230 1.00 91.75 160 PRO A O 1
ATOM 1291 N N . LEU A 1 161 ? -8.268 5.491 15.943 1.00 92.38 161 LEU A N 1
ATOM 1292 C CA . LEU A 1 161 ? -8.429 4.343 16.829 1.00 92.38 161 LEU A CA 1
ATOM 1293 C C . LEU A 1 161 ? -9.191 4.789 18.080 1.00 92.38 161 LEU A C 1
ATOM 1295 O O . LEU A 1 161 ? -8.992 5.904 18.561 1.00 92.38 161 LEU A O 1
ATOM 1299 N N . ILE A 1 162 ? -10.041 3.914 18.610 1.00 91.44 162 ILE A N 1
ATOM 1300 C CA . ILE A 1 162 ? -10.817 4.174 19.838 1.00 91.44 162 ILE A CA 1
ATOM 1301 C C . ILE A 1 162 ? -10.225 3.479 21.072 1.00 91.44 162 ILE A C 1
ATOM 1303 O O . ILE A 1 162 ? -10.773 3.558 22.165 1.00 91.44 162 ILE A O 1
ATOM 1307 N N . SER A 1 163 ? -9.105 2.786 20.887 1.00 88.38 163 SER A N 1
ATOM 1308 C CA . SER A 1 163 ? -8.387 2.019 21.904 1.00 88.38 163 SER A CA 1
ATOM 1309 C C . SER A 1 163 ? -6.888 2.273 21.773 1.00 88.38 163 SER A C 1
ATOM 1311 O O . SER A 1 163 ? -6.433 2.582 20.670 1.00 88.38 163 SER A O 1
ATOM 1313 N N . ASP A 1 164 ? -6.116 1.983 22.821 1.00 87.06 164 ASP A N 1
ATOM 1314 C CA . ASP A 1 164 ? -4.639 2.010 22.809 1.00 87.06 164 ASP A CA 1
ATOM 1315 C C . ASP A 1 164 ? -4.001 0.855 21.999 1.00 87.06 164 ASP A C 1
ATOM 1317 O O . ASP A 1 164 ? -2.828 0.516 22.166 1.00 87.06 164 ASP A O 1
ATOM 1321 N N . GLY A 1 165 ? -4.787 0.226 21.122 1.00 90.81 165 GLY A N 1
ATOM 1322 C CA . GLY A 1 165 ? -4.369 -0.860 20.251 1.00 90.81 165 GLY A CA 1
ATOM 1323 C C . GLY A 1 165 ? -3.336 -0.446 19.202 1.00 90.81 165 GLY A C 1
ATOM 1324 O O . GLY A 1 165 ? -3.073 0.732 18.933 1.00 90.81 165 GLY A O 1
ATOM 1325 N N . ILE A 1 166 ? -2.749 -1.458 18.570 1.00 92.19 166 ILE A N 1
ATOM 1326 C CA . ILE A 1 166 ? -1.745 -1.294 17.524 1.00 92.19 166 ILE A CA 1
ATOM 1327 C C . ILE A 1 166 ? -2.345 -1.761 16.205 1.00 92.19 166 ILE A C 1
ATOM 1329 O O . ILE A 1 166 ? -2.572 -2.949 15.990 1.00 92.19 166 ILE A O 1
ATOM 1333 N N . ARG A 1 167 ? -2.548 -0.808 15.298 1.00 93.94 167 ARG A N 1
ATOM 1334 C CA . ARG A 1 167 ? -2.895 -1.024 13.899 1.00 93.94 167 ARG A CA 1
ATOM 1335 C C . ARG A 1 167 ? -1.664 -0.812 13.030 1.00 93.94 167 ARG A C 1
ATOM 1337 O O . ARG A 1 167 ? -1.155 0.302 12.894 1.00 93.94 167 ARG A O 1
ATOM 1344 N N . HIS A 1 168 ? -1.265 -1.864 12.333 1.00 93.94 168 HIS A N 1
ATOM 1345 C CA . HIS A 1 168 ? -0.432 -1.733 11.146 1.00 93.94 168 HIS A CA 1
ATOM 1346 C C . HIS A 1 168 ? -1.304 -1.850 9.899 1.00 93.94 168 HIS A C 1
ATOM 1348 O O . HIS A 1 168 ? -2.364 -2.476 9.918 1.00 93.94 168 HIS A O 1
ATOM 1354 N N . SER A 1 169 ? -0.873 -1.256 8.793 1.00 95.12 169 SER A N 1
ATOM 1355 C CA . SER A 1 169 ? -1.446 -1.603 7.493 1.00 95.12 169 SER A CA 1
ATOM 1356 C C . SER A 1 169 ? -0.370 -1.703 6.440 1.00 95.12 169 SER A C 1
ATOM 1358 O O . SER A 1 169 ? 0.558 -0.900 6.437 1.00 95.12 169 SER A O 1
ATOM 1360 N N . ILE A 1 170 ? -0.512 -2.686 5.559 1.00 97.06 170 ILE A N 1
ATOM 1361 C CA . ILE A 1 170 ? 0.315 -2.827 4.367 1.00 97.06 170 ILE A CA 1
ATOM 1362 C C . ILE A 1 170 ? -0.548 -2.422 3.183 1.00 97.06 170 ILE A C 1
ATOM 1364 O O . ILE A 1 170 ? -1.631 -2.973 2.995 1.00 97.06 170 ILE A O 1
ATOM 1368 N N . VAL A 1 171 ? -0.075 -1.460 2.403 1.00 97.69 171 VAL A N 1
ATOM 1369 C CA . VAL A 1 171 ? -0.746 -0.986 1.194 1.00 97.69 171 VAL A CA 1
ATOM 1370 C C . VAL A 1 171 ? 0.127 -1.329 0.001 1.00 97.69 171 VAL A C 1
ATOM 1372 O O . VAL A 1 171 ? 1.234 -0.813 -0.101 1.00 97.69 171 VAL A O 1
ATOM 1375 N N . TYR A 1 172 ? -0.361 -2.190 -0.887 1.00 98.31 172 TYR A N 1
ATOM 1376 C CA . TYR A 1 172 ? 0.266 -2.493 -2.174 1.00 98.31 172 TYR A CA 1
ATOM 1377 C C . TYR A 1 172 ? -0.246 -1.510 -3.214 1.00 98.31 172 TYR A C 1
ATOM 1379 O O . TYR A 1 172 ? -1.458 -1.328 -3.318 1.00 98.31 172 TYR A O 1
ATOM 1387 N N . PHE A 1 173 ? 0.646 -0.890 -3.981 1.00 97.00 173 PHE A N 1
ATOM 1388 C CA . PHE A 1 173 ? 0.254 0.088 -4.995 1.00 97.00 173 PHE A CA 1
ATOM 1389 C C . PHE A 1 173 ? 1.281 0.187 -6.126 1.00 97.00 173 PHE A C 1
ATOM 1391 O O . PHE A 1 173 ? 2.403 -0.322 -6.050 1.00 97.00 173 PHE A O 1
ATOM 1398 N N . VAL A 1 174 ? 0.873 0.839 -7.213 1.00 94.88 174 VAL A N 1
ATOM 1399 C CA . VAL A 1 174 ? 1.717 1.128 -8.371 1.00 94.88 174 VAL A CA 1
ATOM 1400 C C . VAL A 1 174 ? 1.477 2.561 -8.815 1.00 94.88 174 VAL A C 1
ATOM 1402 O O . VAL A 1 174 ? 0.342 2.980 -9.017 1.00 94.88 174 VAL A O 1
ATOM 1405 N N . HIS A 1 175 ? 2.554 3.313 -9.007 1.00 93.56 175 HIS A N 1
ATOM 1406 C CA . HIS A 1 175 ? 2.471 4.658 -9.548 1.00 93.56 175 HIS A CA 1
ATOM 1407 C C . HIS A 1 175 ? 2.321 4.616 -11.067 1.00 93.56 175 HIS A C 1
ATOM 1409 O O . HIS A 1 175 ? 2.958 3.805 -11.742 1.00 93.56 175 HIS A O 1
ATOM 1415 N N . ASN A 1 176 ? 1.573 5.569 -11.618 1.00 91.19 176 ASN A N 1
ATOM 1416 C CA . ASN A 1 176 ? 1.320 5.676 -13.053 1.00 91.19 176 ASN A CA 1
ATOM 1417 C C . ASN A 1 176 ? 2.614 5.761 -13.884 1.00 91.19 176 ASN A C 1
ATOM 1419 O O . ASN A 1 176 ? 2.675 5.266 -15.002 1.00 91.19 176 ASN A O 1
ATOM 1423 N N . ILE A 1 177 ? 3.683 6.339 -13.323 1.00 89.06 177 ILE A N 1
ATOM 1424 C CA . ILE A 1 177 ? 4.993 6.502 -13.978 1.00 89.06 177 ILE A CA 1
ATOM 1425 C C . ILE A 1 177 ? 5.653 5.183 -14.418 1.00 89.06 177 ILE A C 1
ATOM 1427 O O . IL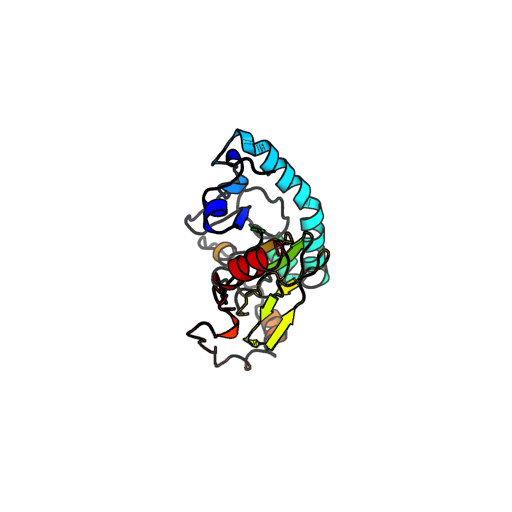E A 1 177 ? 6.523 5.195 -15.288 1.00 89.06 177 ILE A O 1
ATOM 1431 N N . PHE A 1 178 ? 5.246 4.040 -13.858 1.00 87.31 178 PHE A N 1
ATOM 1432 C CA . PHE A 1 178 ? 5.710 2.728 -14.320 1.00 87.31 178 PHE A CA 1
ATOM 1433 C C . PHE A 1 178 ? 5.139 2.331 -15.687 1.00 87.31 178 PHE A C 1
ATOM 1435 O O . PHE A 1 178 ? 5.716 1.473 -16.343 1.00 87.31 178 PHE A O 1
ATOM 1442 N N . PHE A 1 179 ? 4.062 2.982 -16.135 1.00 85.56 179 PHE A N 1
ATOM 1443 C CA . PHE A 1 179 ? 3.425 2.742 -17.432 1.00 85.56 179 PHE A CA 1
ATOM 1444 C C . PHE A 1 179 ? 3.820 3.758 -18.510 1.00 85.56 179 PHE A C 1
ATOM 1446 O O . PHE A 1 179 ? 3.454 3.587 -19.666 1.00 85.56 179 PHE A O 1
ATOM 1453 N N . HIS A 1 180 ? 4.549 4.823 -18.157 1.00 76.12 180 HIS A N 1
ATOM 1454 C CA . HIS A 1 180 ? 4.983 5.831 -19.128 1.00 76.12 180 HIS A CA 1
ATOM 1455 C C . HIS A 1 180 ? 6.272 5.380 -19.830 1.00 76.12 180 HIS A C 1
ATOM 1457 O O . HIS A 1 180 ? 7.381 5.499 -19.292 1.00 76.12 180 HIS A O 1
ATOM 1463 N N . GLU A 1 181 ? 6.102 4.849 -21.041 1.00 55.62 181 GLU A N 1
ATOM 1464 C CA . GLU A 1 181 ? 7.143 4.427 -21.984 1.00 55.62 181 GLU A CA 1
ATOM 1465 C C . GLU A 1 181 ? 7.703 5.598 -22.809 1.00 55.62 181 GLU A C 1
ATOM 1467 O O . GLU A 1 181 ? 7.647 5.602 -24.036 1.00 55.62 181 GLU A O 1
ATOM 1472 N N . ASN A 1 182 ? 8.353 6.577 -22.177 1.00 47.31 182 ASN A N 1
ATOM 1473 C CA . ASN A 1 182 ? 9.329 7.373 -22.932 1.00 47.31 182 ASN A CA 1
ATOM 1474 C C . ASN A 1 182 ? 10.635 6.585 -23.083 1.00 47.31 182 ASN A C 1
ATOM 1476 O O . ASN A 1 182 ? 11.635 6.878 -22.437 1.00 47.31 182 ASN A O 1
ATOM 1480 N N . ASN A 1 183 ? 10.548 5.546 -23.912 1.00 39.69 183 ASN A N 1
ATOM 1481 C CA . ASN A 1 183 ? 11.477 5.243 -24.993 1.00 39.69 183 ASN A CA 1
ATOM 1482 C C . ASN A 1 183 ? 10.665 4.500 -26.063 1.00 39.69 183 ASN A C 1
ATOM 1484 O O . ASN A 1 183 ? 10.629 3.275 -26.102 1.00 39.69 183 ASN A O 1
ATOM 1488 N N . ASN A 1 184 ? 9.972 5.280 -26.893 1.00 39.88 184 ASN A N 1
ATOM 1489 C CA . ASN A 1 184 ? 9.339 4.848 -28.135 1.00 39.88 184 ASN A CA 1
ATOM 1490 C C . ASN A 1 184 ? 10.262 3.899 -28.911 1.00 39.88 184 ASN A C 1
ATOM 1492 O O . ASN A 1 184 ? 11.298 4.358 -29.370 1.00 39.88 184 ASN A O 1
ATOM 1496 N N . PHE A 1 185 ? 9.854 2.648 -29.124 1.00 35.16 185 PHE A N 1
ATOM 1497 C CA . PHE A 1 185 ? 10.042 1.941 -30.395 1.00 35.16 185 PHE A CA 1
ATOM 1498 C C . PHE A 1 185 ? 8.978 0.842 -30.507 1.00 35.16 185 PHE A C 1
ATOM 1500 O O . PHE A 1 185 ? 9.177 -0.280 -30.063 1.00 35.16 185 PHE A O 1
ATOM 1507 N N . ASN A 1 186 ? 7.845 1.210 -31.113 1.00 39.00 186 ASN A N 1
ATOM 1508 C CA . ASN A 1 186 ? 6.932 0.341 -31.861 1.00 39.00 186 ASN A CA 1
ATOM 1509 C C . ASN A 1 186 ? 6.644 -1.051 -31.276 1.00 39.00 186 ASN A C 1
ATOM 1511 O O . ASN A 1 186 ? 7.285 -2.014 -31.677 1.00 39.00 186 ASN A O 1
ATOM 1515 N N . LEU A 1 187 ? 5.597 -1.176 -30.461 1.00 36.44 187 LEU A N 1
ATOM 1516 C CA . LEU A 1 187 ? 4.400 -1.981 -30.755 1.00 36.44 187 LEU A CA 1
ATOM 1517 C C . LEU A 1 187 ? 3.562 -2.051 -29.480 1.00 36.44 187 LEU A C 1
ATOM 1519 O O . LEU A 1 187 ? 3.999 -2.643 -28.504 1.00 36.44 187 LEU A O 1
ATOM 1523 N N . MET A 1 188 ? 2.349 -1.509 -29.518 1.00 34.34 188 MET A N 1
ATOM 1524 C CA . MET A 1 188 ? 1.135 -2.199 -29.071 1.00 34.34 188 MET A CA 1
ATOM 1525 C C . MET A 1 188 ? -0.035 -1.231 -29.245 1.00 34.34 188 MET A C 1
ATOM 1527 O O . MET A 1 188 ? -0.516 -0.609 -28.305 1.00 34.34 188 MET A O 1
ATOM 1531 N N . LYS A 1 189 ? -0.538 -1.153 -30.485 1.00 40.69 189 LYS A N 1
ATOM 1532 C CA . LYS A 1 189 ? -1.992 -1.115 -30.658 1.00 40.69 189 LYS A CA 1
ATOM 1533 C C . LYS A 1 189 ? -2.499 -2.454 -30.127 1.00 40.69 189 LYS A C 1
ATOM 1535 O O . LYS A 1 189 ? -2.568 -3.427 -30.870 1.00 40.69 189 LYS A O 1
ATOM 1540 N N . ILE A 1 190 ? -2.715 -2.534 -28.823 1.00 39.84 190 ILE A N 1
ATOM 1541 C CA . ILE A 1 190 ? -3.674 -3.486 -28.282 1.00 39.84 190 ILE A CA 1
ATOM 1542 C C . ILE A 1 190 ? -4.997 -2.745 -28.362 1.00 39.84 190 ILE A C 1
ATOM 1544 O O . ILE A 1 190 ? -5.062 -1.594 -27.947 1.00 39.84 190 ILE A O 1
ATOM 1548 N N . ASP A 1 191 ? -5.997 -3.372 -28.974 1.00 43.34 191 ASP A N 1
ATOM 1549 C CA . ASP A 1 191 ? -7.354 -2.849 -29.074 1.00 43.34 191 ASP A CA 1
ATOM 1550 C C . ASP A 1 191 ? -7.854 -2.374 -27.702 1.00 43.34 191 ASP A C 1
ATOM 1552 O O . ASP A 1 191 ? -8.343 -3.151 -26.880 1.00 43.34 191 ASP A O 1
ATOM 1556 N N . ASP A 1 192 ? -7.769 -1.063 -27.483 1.00 45.62 192 ASP A N 1
ATOM 1557 C CA . ASP A 1 192 ? -8.363 -0.357 -26.347 1.00 45.62 192 ASP A CA 1
ATOM 1558 C C . ASP A 1 192 ? -9.904 -0.468 -26.356 1.00 45.62 192 ASP A C 1
ATOM 1560 O O . ASP A 1 192 ? -10.568 -0.137 -25.377 1.00 45.62 192 ASP A O 1
ATOM 1564 N N . ALA A 1 193 ? -10.496 -0.996 -27.433 1.00 38.91 193 ALA A N 1
ATOM 1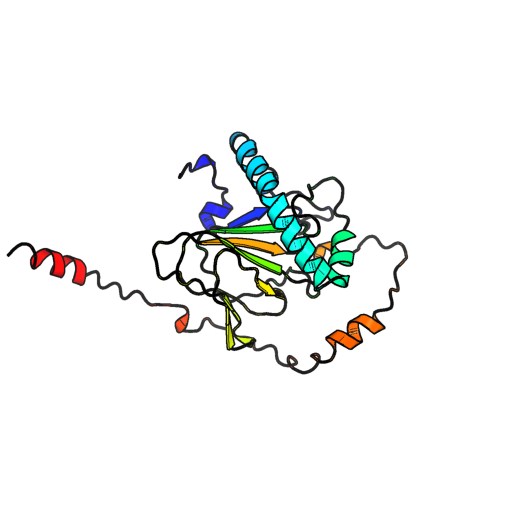565 C CA . ALA A 1 193 ? -11.937 -1.061 -27.640 1.00 38.91 193 ALA A CA 1
ATOM 1566 C C . ALA A 1 193 ? -12.676 -2.031 -26.695 1.00 38.91 193 ALA A C 1
ATOM 1568 O O . ALA A 1 193 ? -13.833 -1.780 -26.353 1.00 38.91 193 ALA A O 1
ATOM 1569 N N . GLU A 1 194 ? -12.051 -3.121 -26.231 1.00 38.75 194 GLU A N 1
ATOM 1570 C CA . GLU A 1 194 ? -12.783 -4.131 -25.445 1.00 38.75 194 GLU A CA 1
ATOM 1571 C C . GLU A 1 194 ? -12.758 -3.862 -23.928 1.00 38.75 194 GLU A C 1
ATOM 1573 O O . GLU A 1 194 ? -13.728 -4.167 -23.226 1.00 38.75 194 GLU A O 1
ATOM 1578 N N . LEU A 1 195 ? -11.697 -3.218 -23.419 1.00 42.44 195 LEU A N 1
ATOM 1579 C CA . LEU A 1 195 ? -11.582 -2.832 -22.005 1.00 42.44 195 LEU A CA 1
ATOM 1580 C C . LEU A 1 195 ? -12.420 -1.585 -21.679 1.00 42.44 195 LEU A C 1
ATOM 1582 O O . LEU A 1 195 ? -13.031 -1.519 -20.611 1.00 42.44 195 LEU A O 1
ATOM 1586 N N . GLU A 1 196 ? -12.503 -0.643 -22.622 1.00 40.41 196 GLU A N 1
ATOM 1587 C CA . GLU A 1 196 ? -13.364 0.541 -22.541 1.00 40.41 196 GLU A CA 1
ATOM 1588 C C . GLU A 1 196 ? -14.846 0.131 -22.410 1.00 40.41 196 GLU A C 1
ATOM 1590 O O . GLU A 1 196 ? -15.538 0.625 -21.525 1.00 40.41 196 GLU A O 1
ATOM 1595 N N . SER A 1 197 ? -15.335 -0.868 -23.161 1.00 36.19 197 SER A N 1
ATOM 1596 C CA . SER A 1 197 ? -16.768 -1.235 -23.133 1.00 36.19 197 SER A CA 1
ATOM 1597 C C . SER A 1 197 ? -17.279 -1.777 -21.786 1.00 36.19 197 SER A C 1
ATOM 1599 O O . SER A 1 197 ? -18.446 -1.582 -21.448 1.00 36.19 197 SER A O 1
ATOM 1601 N N . LYS A 1 198 ? -16.421 -2.424 -20.982 1.00 35.94 198 LYS A N 1
ATOM 1602 C CA . LYS A 1 198 ? -16.814 -2.990 -19.674 1.00 35.94 198 LYS A CA 1
ATOM 1603 C C . LYS A 1 198 ? -16.644 -2.006 -18.513 1.00 35.94 198 LYS A C 1
ATOM 1605 O O . LYS A 1 198 ? -17.283 -2.184 -17.479 1.00 35.94 198 LYS A O 1
ATOM 1610 N N . LEU A 1 199 ? -15.833 -0.959 -18.681 1.00 42.59 199 LEU A N 1
ATOM 1611 C CA . LEU A 1 199 ? -15.671 0.128 -17.705 1.00 42.59 199 LEU A CA 1
ATOM 1612 C C . LEU A 1 199 ? -16.566 1.347 -18.019 1.00 42.59 199 LEU A C 1
ATOM 1614 O O . LEU A 1 199 ? -16.875 2.127 -17.113 1.00 42.59 199 LEU A O 1
ATOM 1618 N N . HIS A 1 200 ? -17.057 1.475 -19.258 1.00 37.97 200 HIS A N 1
ATOM 1619 C CA . HIS A 1 200 ? -17.870 2.608 -19.725 1.00 37.97 200 HIS A CA 1
ATOM 1620 C C . HIS A 1 200 ? -19.303 2.673 -19.223 1.00 37.97 200 HIS A C 1
ATOM 1622 O O . HIS A 1 200 ? -19.919 3.729 -19.340 1.00 37.97 200 HIS A O 1
ATOM 1628 N N . ASN A 1 201 ? -19.813 1.651 -18.538 1.00 37.19 201 ASN A N 1
ATOM 1629 C CA . ASN A 1 201 ? -21.099 1.794 -17.845 1.00 37.19 201 ASN A CA 1
ATOM 1630 C C . ASN A 1 201 ? -21.036 2.741 -16.627 1.00 37.19 201 ASN A C 1
ATOM 1632 O O . ASN A 1 201 ? -22.069 3.018 -16.025 1.00 37.19 201 ASN A O 1
ATOM 1636 N N . ASN A 1 202 ? -19.858 3.287 -16.289 1.00 45.94 202 ASN A N 1
ATOM 1637 C CA . ASN A 1 202 ? -19.689 4.293 -15.235 1.00 45.94 202 ASN A CA 1
ATOM 1638 C C . ASN A 1 202 ? -19.220 5.672 -15.748 1.00 45.94 202 ASN A C 1
ATOM 1640 O O . ASN A 1 202 ? -19.100 6.610 -14.948 1.00 45.94 202 ASN A O 1
ATOM 1644 N N . GLN A 1 203 ? -18.987 5.841 -17.059 1.00 41.16 203 GLN A N 1
ATOM 1645 C CA . GLN A 1 203 ? -18.649 7.139 -17.658 1.00 41.16 203 GLN A CA 1
ATOM 1646 C C . GLN A 1 203 ? -19.903 8.011 -17.803 1.00 41.16 203 GLN A C 1
ATOM 1648 O O . GLN A 1 203 ? -20.503 8.155 -18.859 1.00 41.16 203 GLN A O 1
ATOM 1653 N N . GLY A 1 204 ? -20.321 8.585 -16.681 1.00 37.72 204 GLY A N 1
ATOM 1654 C CA . GLY A 1 204 ? -21.464 9.496 -16.605 1.00 37.72 204 GLY A CA 1
ATOM 1655 C C . GLY A 1 204 ? -21.826 9.896 -15.177 1.00 37.72 204 GLY A C 1
ATOM 1656 O O . GLY A 1 204 ? -22.431 10.943 -14.967 1.00 37.72 204 GLY A O 1
ATOM 1657 N N . LEU A 1 205 ? -21.386 9.120 -14.180 1.00 39.72 205 LEU A N 1
ATOM 1658 C CA . LEU A 1 205 ? -21.695 9.363 -12.767 1.00 39.72 205 LEU A CA 1
ATOM 1659 C C . LEU A 1 205 ? -20.753 10.358 -12.066 1.00 39.72 205 LEU A C 1
ATOM 1661 O O . LEU A 1 205 ? -21.085 10.827 -10.984 1.00 39.72 205 LEU A O 1
ATOM 1665 N N . ASN A 1 206 ? -19.621 10.737 -12.674 1.00 45.38 206 ASN A N 1
ATOM 1666 C CA . ASN A 1 206 ? -18.631 11.641 -12.064 1.00 45.38 206 ASN A CA 1
ATOM 1667 C C . ASN A 1 206 ? -18.217 12.819 -12.968 1.00 45.38 206 ASN A C 1
ATOM 1669 O O . ASN A 1 206 ? -17.090 13.298 -12.891 1.00 45.38 206 ASN A O 1
ATOM 1673 N N . SER A 1 207 ? -19.125 13.355 -13.793 1.00 35.97 207 SER A N 1
ATOM 1674 C CA . SER A 1 207 ? -18.876 14.618 -14.523 1.00 35.97 207 SER A CA 1
ATOM 1675 C C . SER A 1 207 ? -18.796 15.851 -13.606 1.00 35.97 207 SER A C 1
ATOM 1677 O O . SER A 1 207 ? -18.488 16.955 -14.053 1.00 35.97 207 SER A O 1
ATOM 1679 N N . LYS A 1 208 ? -19.030 15.668 -12.301 1.00 40.09 208 LYS A N 1
ATOM 1680 C CA . LYS A 1 208 ? -18.802 16.662 -11.253 1.00 40.09 208 LYS A CA 1
ATOM 1681 C C . LYS A 1 208 ? -17.974 16.038 -10.136 1.00 40.09 208 LYS A C 1
ATOM 1683 O O . LYS A 1 208 ? -18.533 15.549 -9.162 1.00 40.09 208 LYS A O 1
ATOM 1688 N N . THR A 1 209 ? -16.648 16.069 -10.258 1.00 39.56 209 THR A N 1
ATOM 1689 C CA . THR A 1 209 ? -15.749 15.822 -9.123 1.00 39.56 209 THR A CA 1
ATOM 1690 C C . THR A 1 209 ? -16.077 16.846 -8.033 1.00 39.56 209 THR A C 1
ATOM 1692 O O . THR A 1 209 ? -15.836 18.038 -8.247 1.00 39.56 209 THR A O 1
ATOM 1695 N N . PRO A 1 210 ? -16.641 16.461 -6.875 1.00 40.38 210 PRO A N 1
ATOM 1696 C CA . PRO A 1 210 ? -16.907 17.425 -5.826 1.00 40.38 210 PRO A CA 1
ATOM 1697 C C . PRO A 1 210 ? -15.560 17.820 -5.221 1.00 40.38 210 PRO A C 1
ATOM 1699 O O . PRO A 1 210 ? -14.894 17.026 -4.557 1.00 40.38 210 PRO A O 1
ATOM 1702 N N . THR A 1 211 ? -15.129 19.055 -5.453 1.00 36.78 211 THR A N 1
ATOM 1703 C CA . THR A 1 211 ? -14.028 19.658 -4.703 1.00 36.78 211 THR A CA 1
ATOM 1704 C C . THR A 1 211 ? -14.491 19.886 -3.267 1.00 36.78 211 THR A C 1
ATOM 1706 O O . THR A 1 211 ? -15.064 20.925 -2.944 1.00 36.78 211 THR A O 1
ATOM 1709 N N . PHE A 1 212 ? -14.261 18.915 -2.384 1.00 40.59 212 PHE A N 1
ATOM 1710 C CA . PHE A 1 212 ? -14.382 19.134 -0.945 1.00 40.59 212 PHE A CA 1
ATOM 1711 C C . PHE A 1 212 ? -13.157 19.935 -0.486 1.00 40.59 212 PHE A C 1
ATOM 1713 O O . PHE A 1 212 ? -12.109 19.382 -0.175 1.00 40.59 212 PHE A O 1
ATOM 1720 N N . THR A 1 213 ? -13.266 21.264 -0.516 1.00 39.75 213 THR A N 1
ATOM 1721 C CA . THR A 1 213 ? -12.151 22.197 -0.271 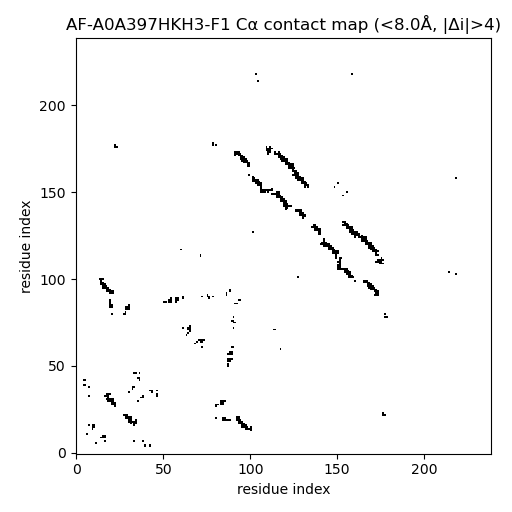1.00 39.75 213 THR A CA 1
ATOM 1722 C C . THR A 1 213 ? -11.799 22.393 1.205 1.00 39.75 213 THR A C 1
ATOM 1724 O O . THR A 1 213 ? -10.867 23.142 1.495 1.00 39.75 213 THR A O 1
ATOM 1727 N N . LYS A 1 214 ? -12.503 21.750 2.152 1.00 36.03 214 LYS A N 1
ATOM 1728 C CA . LYS A 1 214 ? -12.211 21.850 3.592 1.00 36.03 214 LYS A CA 1
ATOM 1729 C C . LYS A 1 214 ? -12.517 20.546 4.351 1.00 36.03 214 LYS A C 1
ATOM 1731 O O . LYS A 1 214 ? -13.533 19.913 4.045 1.00 36.03 214 LYS A O 1
ATOM 1736 N N . PRO A 1 215 ? -11.697 20.180 5.358 1.00 36.53 215 PRO A N 1
ATOM 1737 C CA . PRO A 1 215 ? -12.031 19.142 6.332 1.00 36.53 215 PRO A CA 1
ATOM 1738 C C . PRO A 1 215 ? -13.387 19.431 6.992 1.00 36.53 215 PRO A C 1
ATOM 1740 O O . PRO A 1 215 ? -13.689 20.585 7.308 1.00 36.53 215 PRO A O 1
ATOM 1743 N N . ARG A 1 216 ? -14.226 18.411 7.191 1.00 43.97 216 ARG A N 1
ATOM 1744 C CA . ARG A 1 216 ? -15.516 18.548 7.892 1.00 43.97 216 ARG A CA 1
ATOM 1745 C C . ARG A 1 216 ? -15.342 18.217 9.381 1.00 43.97 216 ARG A C 1
ATOM 1747 O O . ARG A 1 216 ? -14.606 17.302 9.724 1.00 43.97 216 ARG A O 1
ATOM 1754 N N . LYS A 1 217 ? -16.063 18.937 10.254 1.00 42.59 217 LYS A N 1
ATOM 1755 C CA . LYS A 1 217 ? -15.972 18.915 11.738 1.00 42.59 217 LYS A CA 1
ATOM 1756 C C . LYS A 1 217 ? -15.929 17.530 12.408 1.00 42.59 217 LYS A C 1
ATOM 1758 O O . LYS A 1 217 ? -15.364 17.413 13.483 1.00 42.59 217 LYS A O 1
ATOM 1763 N N . PHE A 1 218 ? -16.478 16.482 11.797 1.00 45.47 218 PHE A N 1
ATOM 1764 C CA . PHE A 1 218 ? -16.411 15.117 12.344 1.00 45.47 218 PHE A CA 1
ATOM 1765 C C . PHE A 1 218 ? -15.014 14.471 12.241 1.00 45.47 218 PHE A C 1
ATOM 1767 O O . PHE A 1 218 ? -14.807 13.379 12.754 1.00 45.47 218 PHE A O 1
ATOM 1774 N N . GLN A 1 219 ? -14.057 15.140 11.588 1.00 40.09 219 GLN A N 1
ATOM 1775 C CA . GLN A 1 219 ? -12.641 14.753 11.520 1.00 40.09 219 GLN A CA 1
ATOM 1776 C C . GLN A 1 219 ? -11.812 15.295 12.696 1.00 40.09 219 GLN A C 1
ATOM 1778 O O . GLN A 1 219 ? -10.649 14.938 12.846 1.00 40.09 219 GLN A O 1
ATOM 1783 N N . THR A 1 220 ? -12.403 16.146 13.533 1.00 38.00 220 THR A N 1
ATOM 1784 C CA . THR A 1 220 ? -11.817 16.626 14.781 1.00 38.00 220 THR A CA 1
ATOM 1785 C C . THR A 1 220 ? -12.770 16.234 15.900 1.00 38.00 220 THR A C 1
ATOM 1787 O O . THR A 1 220 ? -13.737 16.945 16.166 1.00 38.00 220 THR A O 1
ATOM 1790 N N . MET A 1 221 ? -12.516 15.112 16.577 1.00 36.41 221 MET A N 1
ATOM 1791 C CA . MET A 1 221 ? -12.864 15.085 17.995 1.00 36.41 221 MET A CA 1
ATOM 1792 C C . MET A 1 221 ? -12.005 16.186 18.619 1.00 36.41 221 MET A C 1
ATOM 1794 O O . MET A 1 221 ? -10.792 16.029 18.749 1.00 36.41 221 MET A O 1
ATOM 1798 N N . GLU A 1 222 ? -12.601 17.344 18.904 1.00 33.53 222 GLU A N 1
ATOM 1799 C CA . GLU A 1 222 ? -12.019 18.238 19.894 1.00 33.53 222 GLU A CA 1
ATOM 1800 C C . GLU A 1 222 ? -11.953 17.409 21.175 1.00 33.53 222 GLU A C 1
ATOM 1802 O O . GLU A 1 222 ? -12.975 17.136 21.802 1.00 33.53 222 GLU A O 1
ATOM 1807 N N . TYR A 1 223 ? -10.756 16.953 21.543 1.00 35.22 223 TYR A N 1
ATOM 1808 C CA . TYR A 1 223 ? -10.492 16.709 22.948 1.00 35.22 223 TYR A CA 1
ATOM 1809 C C . TYR A 1 223 ? -10.713 18.058 23.620 1.00 35.22 223 TYR A C 1
ATOM 1811 O O . TYR A 1 223 ? -9.860 18.946 23.551 1.00 35.22 223 TYR A O 1
ATOM 1819 N N . THR A 1 224 ? -11.878 18.240 24.235 1.00 31.47 224 THR A N 1
ATOM 1820 C CA . THR A 1 224 ? -12.007 19.213 25.307 1.00 31.47 224 THR A CA 1
ATOM 1821 C C . THR A 1 224 ? -10.967 18.802 26.338 1.00 31.47 224 THR A C 1
ATOM 1823 O O . THR A 1 224 ? -11.099 17.785 27.017 1.00 31.47 224 THR A O 1
ATOM 1826 N N . ASN A 1 225 ? -9.864 19.548 26.368 1.00 35.00 225 ASN A N 1
ATOM 1827 C CA . ASN A 1 225 ? -8.855 19.488 27.410 1.00 35.00 225 ASN A CA 1
ATOM 1828 C C . ASN A 1 225 ? -9.504 19.958 28.719 1.00 35.00 225 ASN A C 1
ATOM 1830 O O . ASN A 1 225 ? -9.217 21.048 29.208 1.00 35.00 225 ASN A O 1
ATOM 1834 N N . ASP A 1 226 ? -10.352 19.128 29.320 1.00 34.69 226 ASP A N 1
ATOM 1835 C CA . ASP A 1 226 ? -10.730 19.279 30.718 1.00 34.69 226 ASP A CA 1
ATOM 1836 C C . ASP A 1 226 ? -9.597 18.720 31.586 1.00 34.69 226 ASP A C 1
ATOM 1838 O O . ASP A 1 226 ? -9.735 17.765 32.348 1.00 34.69 226 ASP A O 1
ATOM 1842 N N . ASN A 1 227 ? -8.451 19.406 31.525 1.00 36.28 227 ASN A N 1
ATOM 1843 C CA . ASN A 1 227 ? -7.365 19.292 32.504 1.00 36.28 227 ASN A CA 1
ATOM 1844 C C . ASN A 1 227 ? -7.812 19.687 33.931 1.00 36.28 227 ASN A C 1
ATOM 1846 O O . ASN A 1 227 ? -7.017 19.620 34.869 1.00 36.28 227 ASN A O 1
ATOM 1850 N N . ASN A 1 228 ? -9.082 20.059 34.118 1.00 38.22 228 ASN A N 1
ATOM 1851 C CA . ASN A 1 228 ? -9.687 20.325 35.416 1.00 38.22 228 ASN A CA 1
ATOM 1852 C C . ASN A 1 228 ? -10.324 19.084 36.078 1.00 38.22 228 ASN A C 1
ATOM 1854 O O . ASN A 1 228 ? -10.456 19.092 37.302 1.00 38.22 228 ASN A O 1
ATOM 1858 N N . ASP A 1 229 ? -10.640 17.997 35.353 1.00 42.41 229 ASP A N 1
ATOM 1859 C CA . ASP A 1 229 ? -11.340 16.838 35.957 1.00 42.41 229 ASP A CA 1
ATOM 1860 C C . ASP A 1 229 ? -10.379 15.819 36.620 1.00 42.41 229 ASP A C 1
ATOM 1862 O O . ASP A 1 229 ? -10.707 15.164 37.613 1.00 42.41 229 ASP A O 1
ATOM 1866 N N . ILE A 1 230 ? -9.116 15.738 36.176 1.00 40.38 230 ILE A N 1
ATOM 1867 C CA . ILE A 1 230 ? -8.126 14.812 36.775 1.00 40.38 230 ILE A CA 1
ATOM 1868 C C . ILE A 1 230 ? -7.736 15.244 38.203 1.00 40.38 230 ILE A C 1
ATOM 1870 O O . ILE A 1 230 ? -7.523 14.400 39.079 1.00 40.38 230 ILE A O 1
ATOM 1874 N N . ASN A 1 231 ? -7.705 16.553 38.480 1.00 41.03 231 ASN A N 1
ATOM 1875 C CA . ASN A 1 231 ? -7.420 17.073 39.821 1.00 41.03 231 ASN A CA 1
ATOM 1876 C C . ASN A 1 231 ? -8.637 17.026 40.764 1.00 41.03 231 ASN A C 1
ATOM 1878 O O . ASN A 1 231 ? -8.446 16.974 41.980 1.00 41.03 231 ASN A O 1
ATOM 1882 N N . GLN A 1 232 ? -9.870 16.987 40.242 1.00 41.81 232 GLN A N 1
ATOM 1883 C CA . GLN A 1 232 ? -11.069 16.769 41.062 1.00 41.81 232 GLN A CA 1
ATOM 1884 C C . GLN A 1 232 ? -11.230 15.297 41.461 1.00 41.81 232 GLN A C 1
ATOM 1886 O O . GLN A 1 232 ? -11.508 15.012 42.627 1.00 41.81 232 GLN A O 1
ATOM 1891 N N . ARG A 1 233 ? -10.934 14.346 40.565 1.00 39.88 233 ARG A N 1
ATOM 1892 C CA . ARG A 1 233 ? -10.999 12.911 40.900 1.00 39.88 233 ARG A CA 1
ATOM 1893 C C . ARG A 1 233 ? -9.928 12.459 41.894 1.00 39.88 233 ARG A C 1
ATOM 1895 O O . ARG A 1 233 ? -10.181 11.548 42.672 1.00 39.88 233 ARG A O 1
ATOM 1902 N N . ARG A 1 234 ? -8.765 13.121 41.942 1.00 41.09 234 ARG A N 1
ATOM 1903 C CA . ARG A 1 234 ? -7.726 12.846 42.956 1.00 41.09 234 ARG A CA 1
ATOM 1904 C C . ARG A 1 234 ? -8.022 13.434 44.340 1.00 41.09 234 ARG A C 1
ATOM 1906 O O . ARG A 1 234 ? -7.458 12.948 45.313 1.00 41.09 234 ARG A O 1
ATOM 1913 N N . ARG A 1 235 ? -8.899 14.439 44.456 1.00 41.47 235 ARG A N 1
ATOM 1914 C CA . ARG A 1 235 ? -9.318 14.982 45.764 1.00 41.47 235 ARG A CA 1
ATOM 1915 C C . ARG A 1 235 ? -10.426 14.164 46.430 1.00 41.47 235 ARG A C 1
ATOM 1917 O O . ARG A 1 235 ? -10.460 14.113 47.649 1.00 41.47 235 ARG A O 1
ATOM 1924 N N . ASN A 1 236 ? -11.255 13.465 45.656 1.00 44.03 236 ASN A N 1
ATOM 1925 C CA . ASN A 1 236 ? -12.363 12.660 46.192 1.00 44.03 236 ASN A CA 1
ATOM 1926 C C . ASN A 1 236 ? -11.981 11.210 46.550 1.00 44.03 236 ASN A C 1
ATOM 1928 O O . ASN A 1 236 ? -12.845 10.441 46.949 1.00 44.03 236 ASN A O 1
ATOM 1932 N N . LEU A 1 237 ? -10.707 10.832 46.401 1.00 45.41 237 LEU A N 1
ATOM 1933 C CA . LEU A 1 237 ? -10.175 9.524 46.814 1.00 45.41 237 LEU A CA 1
ATOM 1934 C C . LEU A 1 237 ? -9.335 9.592 48.103 1.00 45.41 237 LEU A C 1
ATOM 1936 O O . LEU A 1 237 ? -8.887 8.555 48.577 1.00 45.41 237 LEU A O 1
ATOM 1940 N N . ASN A 1 238 ? -9.134 10.791 48.665 1.00 44.97 238 ASN A N 1
ATOM 1941 C CA . ASN A 1 238 ? -8.337 11.023 49.877 1.00 44.97 238 ASN A CA 1
ATOM 1942 C C . ASN A 1 238 ? -9.135 11.673 51.029 1.00 44.97 238 ASN A C 1
ATOM 1944 O O . ASN A 1 238 ? -8.517 12.210 51.946 1.00 44.97 238 ASN A O 1
ATOM 1948 N N . ASN A 1 239 ? -10.472 11.616 50.993 1.00 41.50 239 ASN A N 1
ATOM 1949 C CA . ASN A 1 239 ? -11.348 11.936 52.126 1.00 41.50 239 ASN A CA 1
ATOM 1950 C C . ASN A 1 239 ? -1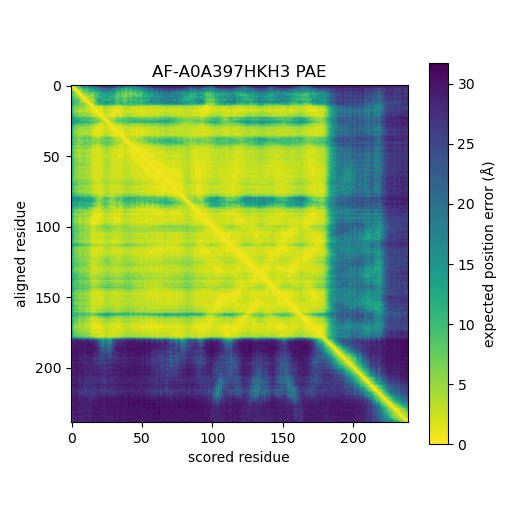2.221 10.730 52.461 1.00 41.50 239 ASN A C 1
ATOM 1952 O O . ASN A 1 239 ? -12.829 10.192 51.508 1.00 41.50 239 ASN A O 1
#

Sequence (239 aa):
MSDKAHKSKDFCKNSVEHFGAYRRFTSLPYTSANTASSHNLNHRSCVDNLLNSLVPLSNYVNKFIQDYYGNMYLKLRNLSWGPFAPKPFGIFPMIAINFNILSNYHWDKLDAPNCLCCLIPLGDFQGGELYFPQLHTFIPLQPGKVVAFSSHYLLHGNFPLISDGIRHSIVYFVHNIFFHENNNFNLMKIDDAELESKLHNNQGLNSKTPTFTKPRKFQTMEYTNDNNDINQRRRNLNN